Protein AF-A0A382M5R5-F1 (afdb_monomer)

Organism: NCBI:txid408172

pLDDT: mean 94.88, std 3.57, range [75.25, 98.5]

Secondary structure (DSSP, 8-state):
--HHHHHHHHHHHH--SEEEEEEEEEEE-SS-EEEEEEEEEEETTTEEEEEEEESTTTTT-EEEEETTEEEEEETTTTEEEEE-GGGGGSBGGGSS-BHHHHH--S-HHHHEEEEEEEEEEETTEEEEEEEEEESSSS-S-SEEEEEEETTT-SEEEEEEE-TTS-EEEEEEEEEEEEETTEEEEEEEEEEETTSTT---EEEEEEEEEES----GGGGSTHHHH-

Mean predicted aligned error: 3.5 Å

Structure (mmCIF, N/CA/C/O backbone):
data_AF-A0A382M5R5-F1
#
_entry.id   AF-A0A382M5R5-F1
#
loop_
_atom_site.group_PDB
_atom_site.id
_atom_site.type_symbol
_atom_site.label_atom_id
_atom_site.label_alt_id
_atom_site.label_comp_id
_atom_site.label_asym_id
_atom_site.label_entity_id
_atom_site.label_seq_id
_atom_site.pdbx_PDB_ins_code
_atom_site.Cartn_x
_atom_site.Cartn_y
_atom_site.Cartn_z
_atom_site.occupancy
_atom_site.B_iso_or_equiv
_atom_site.auth_seq_id
_atom_site.auth_comp_id
_atom_site.auth_asym_id
_atom_site.auth_atom_id
_atom_site.pdbx_PDB_model_num
ATOM 1 N N . VAL A 1 1 ? -15.459 -10.646 20.731 1.00 79.56 1 VAL A N 1
ATOM 2 C CA . VAL A 1 1 ? -14.287 -10.476 19.848 1.00 79.56 1 VAL A CA 1
ATOM 3 C C . VAL A 1 1 ? -13.386 -9.454 20.508 1.00 79.56 1 VAL A C 1
ATOM 5 O O . VAL A 1 1 ? -13.883 -8.385 20.857 1.00 79.56 1 VAL A O 1
ATOM 8 N N . SER A 1 2 ? -12.139 -9.817 20.800 1.00 91.94 2 SER A N 1
ATOM 9 C CA . SER A 1 2 ? -11.161 -8.900 21.388 1.00 91.94 2 SER A CA 1
ATOM 10 C C . SER A 1 2 ? -10.592 -7.954 20.319 1.00 91.94 2 SER A C 1
ATOM 12 O O . SER A 1 2 ? -10.707 -8.222 19.125 1.00 91.94 2 SER A O 1
ATOM 14 N N . VAL A 1 3 ? -9.972 -6.845 20.733 1.00 93.69 3 VAL A N 1
ATOM 15 C CA . VAL A 1 3 ? -9.235 -5.957 19.813 1.00 93.69 3 VAL A CA 1
ATOM 16 C C . VAL A 1 3 ? -8.134 -6.729 19.086 1.00 93.69 3 VAL A C 1
ATOM 18 O O . VAL A 1 3 ? -7.971 -6.563 17.880 1.00 93.69 3 VAL A O 1
ATOM 21 N N . GLN A 1 4 ? -7.446 -7.617 19.802 1.00 92.06 4 GLN A N 1
ATOM 22 C CA . GLN A 1 4 ? -6.388 -8.448 19.246 1.00 92.06 4 GLN A CA 1
ATOM 23 C C . GLN A 1 4 ? -6.916 -9.385 18.155 1.00 92.06 4 GLN A C 1
ATOM 25 O O . GLN A 1 4 ? -6.327 -9.460 17.082 1.00 92.06 4 GLN A O 1
ATOM 30 N N . ASP A 1 5 ? -8.072 -10.016 18.383 1.00 93.38 5 ASP A N 1
ATOM 31 C CA . ASP A 1 5 ? -8.692 -10.919 17.405 1.00 93.38 5 ASP A CA 1
ATOM 32 C C . ASP A 1 5 ? -9.040 -10.172 16.106 1.00 93.38 5 ASP A C 1
ATOM 34 O O . ASP A 1 5 ? -8.887 -10.716 15.017 1.00 93.38 5 ASP A O 1
ATOM 38 N N . ILE A 1 6 ? -9.508 -8.919 16.208 1.00 9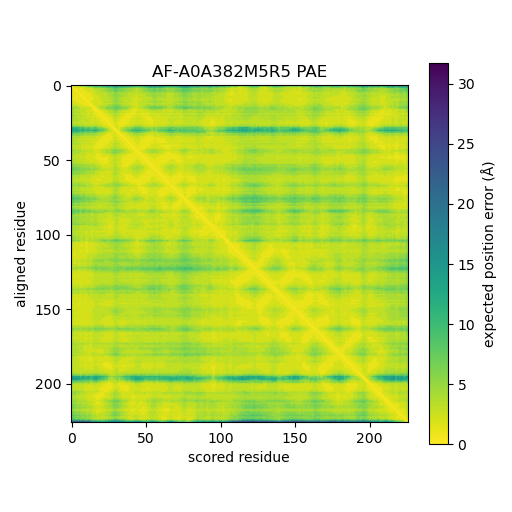4.75 6 ILE A N 1
ATOM 39 C CA . ILE A 1 6 ? -9.861 -8.101 15.036 1.00 94.75 6 ILE A CA 1
ATOM 40 C C . ILE A 1 6 ? -8.612 -7.794 14.207 1.00 94.75 6 ILE A C 1
ATOM 42 O O . ILE A 1 6 ? -8.644 -7.942 12.987 1.00 94.75 6 ILE A O 1
ATOM 46 N N . ILE A 1 7 ? -7.521 -7.374 14.859 1.00 94.81 7 ILE A N 1
ATOM 47 C CA . ILE A 1 7 ? -6.264 -7.068 14.167 1.00 94.81 7 ILE A CA 1
ATOM 48 C C . ILE A 1 7 ? -5.677 -8.329 13.530 1.00 94.81 7 ILE A C 1
ATOM 50 O O . ILE A 1 7 ? -5.317 -8.281 12.359 1.00 94.81 7 ILE A O 1
ATOM 54 N N . GLN A 1 8 ? -5.665 -9.457 14.247 1.00 94.12 8 GLN A N 1
ATOM 55 C CA . GLN A 1 8 ? -5.170 -10.726 13.714 1.00 94.12 8 GLN A CA 1
ATOM 56 C C . GLN A 1 8 ? -5.944 -11.151 12.461 1.00 94.12 8 GLN A C 1
ATOM 58 O O . GLN A 1 8 ? -5.339 -11.454 11.439 1.00 94.12 8 GLN A O 1
ATOM 63 N N . VAL A 1 9 ? -7.283 -11.131 12.500 1.00 93.94 9 VAL A N 1
ATOM 64 C CA . VAL A 1 9 ? -8.093 -11.523 11.333 1.00 93.94 9 VAL A CA 1
ATOM 65 C C . VAL A 1 9 ? -7.896 -10.555 10.163 1.00 93.94 9 VAL A C 1
ATOM 67 O O . VAL A 1 9 ? -7.876 -10.979 9.006 1.00 93.94 9 VAL A O 1
ATOM 70 N N . MET A 1 10 ? -7.732 -9.261 10.439 1.00 93.75 10 MET A N 1
ATOM 71 C CA . MET A 1 10 ? -7.401 -8.276 9.411 1.00 93.75 10 MET A CA 1
ATOM 72 C C . MET A 1 10 ? -6.037 -8.578 8.770 1.00 93.75 10 MET A C 1
ATOM 74 O O . MET A 1 10 ? -5.940 -8.595 7.541 1.00 93.75 10 MET A O 1
ATOM 78 N N . ASP A 1 11 ? -5.007 -8.859 9.573 1.00 93.94 11 ASP A N 1
ATOM 79 C CA . ASP A 1 11 ? -3.677 -9.224 9.080 1.00 93.94 11 ASP A CA 1
ATOM 80 C C . ASP A 1 11 ? -3.712 -10.539 8.281 1.00 93.94 11 ASP A C 1
ATOM 82 O O . ASP A 1 11 ? -3.123 -10.596 7.202 1.00 93.94 11 ASP A O 1
ATOM 86 N N . ASP A 1 12 ? -4.466 -11.548 8.727 1.00 92.88 12 ASP A N 1
ATOM 87 C CA . ASP A 1 12 ? -4.635 -12.837 8.036 1.00 92.88 12 ASP A CA 1
ATOM 88 C C . ASP A 1 12 ? -5.386 -12.703 6.698 1.00 92.88 12 ASP A C 1
ATOM 90 O O . ASP A 1 12 ? -5.130 -13.439 5.738 1.00 92.88 12 ASP A O 1
ATOM 94 N N . ASN A 1 13 ? -6.329 -11.761 6.609 1.00 92.50 13 ASN A N 1
ATOM 95 C CA . ASN A 1 13 ? -7.041 -11.470 5.366 1.00 92.50 13 ASN A CA 1
ATOM 96 C C . ASN A 1 13 ? -6.150 -10.725 4.359 1.00 92.50 13 ASN A C 1
ATOM 98 O O . ASN A 1 13 ? -6.184 -11.029 3.165 1.00 92.50 13 ASN A O 1
ATOM 102 N N . LEU A 1 14 ? -5.359 -9.750 4.822 1.00 89.25 14 LEU A N 1
ATOM 103 C CA . LEU A 1 14 ? -4.563 -8.874 3.954 1.00 89.25 14 LEU A CA 1
ATOM 104 C C . LEU A 1 14 ? -3.192 -9.464 3.582 1.00 89.25 14 LEU A C 1
ATOM 106 O O . LEU A 1 14 ? -2.663 -9.157 2.506 1.00 89.25 14 LEU A O 1
ATOM 110 N N . ASN A 1 15 ? -2.627 -10.331 4.426 1.00 89.44 15 ASN A N 1
ATOM 111 C CA . ASN A 1 15 ? -1.309 -10.937 4.242 1.00 89.44 15 ASN A CA 1
ATOM 112 C C . ASN A 1 15 ? -1.402 -12.439 3.974 1.00 89.44 15 ASN A C 1
ATOM 114 O O . ASN A 1 15 ? -2.206 -13.160 4.551 1.00 89.44 15 ASN A O 1
ATOM 118 N N . ALA A 1 16 ? -0.529 -12.942 3.107 1.00 91.06 16 ALA A N 1
ATOM 119 C CA . ALA A 1 16 ? -0.441 -14.359 2.771 1.00 91.06 16 ALA A CA 1
ATOM 120 C C . ALA A 1 16 ? 1.020 -14.760 2.561 1.00 91.06 16 ALA A C 1
ATOM 122 O O . ALA A 1 16 ? 1.892 -13.891 2.463 1.00 91.06 16 ALA A O 1
ATOM 123 N N . LYS A 1 17 ? 1.294 -16.069 2.450 1.00 93.50 17 LYS A N 1
ATOM 124 C CA . LYS A 1 17 ? 2.663 -16.549 2.192 1.00 93.50 17 LYS A CA 1
ATOM 125 C C . LYS A 1 17 ? 3.179 -16.011 0.868 1.00 93.50 17 LYS A C 1
ATOM 127 O O . LYS A 1 17 ? 4.342 -15.634 0.760 1.00 93.50 17 LYS A O 1
ATOM 132 N N . SER A 1 18 ? 2.297 -15.929 -0.120 1.00 96.31 18 SER A N 1
ATOM 133 C CA . SER A 1 18 ? 2.562 -15.251 -1.376 1.00 96.31 18 SER A CA 1
ATOM 134 C C . SER A 1 18 ? 1.283 -14.677 -1.974 1.00 96.31 18 SER A C 1
ATOM 136 O O . SER A 1 18 ? 0.173 -15.100 -1.641 1.00 96.31 18 SER A O 1
ATOM 138 N N . ARG A 1 19 ? 1.449 -13.675 -2.839 1.00 95.56 19 ARG A N 1
ATOM 139 C CA . ARG A 1 19 ? 0.374 -13.002 -3.571 1.00 95.56 19 ARG A CA 1
ATOM 140 C C . ARG A 1 19 ? 0.830 -12.758 -5.000 1.00 95.56 19 ARG A C 1
ATOM 142 O O . ARG A 1 19 ? 1.908 -12.200 -5.214 1.00 95.56 19 ARG A O 1
ATOM 149 N N . VAL A 1 20 ? 0.007 -13.132 -5.970 1.00 97.50 20 VAL A N 1
ATOM 150 C CA . VAL A 1 20 ? 0.161 -12.703 -7.363 1.00 97.50 20 VAL A CA 1
ATOM 151 C C . VAL A 1 20 ? -1.091 -11.945 -7.744 1.00 97.50 20 VAL A C 1
ATOM 153 O O . VAL A 1 20 ? -2.186 -12.453 -7.553 1.00 97.50 20 VAL A O 1
ATOM 156 N N . MET A 1 21 ? -0.944 -10.723 -8.247 1.00 96.75 21 MET A N 1
ATOM 157 C CA . MET A 1 21 ? -2.102 -9.910 -8.612 1.00 96.75 21 MET A CA 1
ATOM 158 C C . MET A 1 21 ? -1.866 -9.093 -9.871 1.00 96.75 21 MET A C 1
ATOM 160 O O . MET A 1 21 ? -0.755 -8.608 -10.115 1.00 96.75 21 MET A O 1
ATOM 164 N N . THR A 1 22 ? -2.939 -8.899 -10.630 1.00 98.19 22 THR A N 1
ATOM 165 C CA . THR A 1 22 ? -3.011 -7.930 -11.725 1.00 98.19 22 THR A CA 1
ATOM 166 C C . THR A 1 22 ? -3.916 -6.787 -11.293 1.00 98.19 22 THR A C 1
ATOM 168 O O . THR A 1 22 ? -4.972 -7.004 -10.701 1.00 98.19 22 THR A O 1
ATOM 171 N N . SER A 1 23 ? -3.480 -5.555 -11.538 1.00 97.88 23 SER A N 1
ATOM 172 C CA . SER A 1 23 ? -4.170 -4.377 -11.020 1.00 97.88 23 SER A CA 1
ATOM 173 C C . SER A 1 23 ? -4.026 -3.155 -11.917 1.00 97.88 23 SER A C 1
ATOM 175 O O . SER A 1 23 ? -3.069 -3.039 -12.689 1.00 97.88 23 SER A O 1
ATOM 177 N N . LYS A 1 24 ? -4.956 -2.215 -11.747 1.00 98.19 24 LYS A N 1
ATOM 178 C CA . LYS A 1 24 ? -4.988 -0.901 -12.389 1.00 98.19 24 LYS A CA 1
ATOM 179 C C . LYS A 1 24 ? -4.881 0.193 -11.344 1.00 98.19 24 LYS A C 1
ATOM 181 O O . LYS A 1 24 ? -5.729 0.313 -10.468 1.00 98.19 24 LYS A O 1
ATOM 186 N N . MET A 1 25 ? -3.869 1.037 -11.466 1.00 97.69 25 MET A N 1
ATOM 187 C CA . MET A 1 25 ? -3.721 2.245 -10.666 1.00 97.69 25 MET A CA 1
ATOM 188 C C . MET A 1 25 ? -4.152 3.462 -11.484 1.00 97.69 25 MET A C 1
ATOM 190 O O . MET A 1 25 ? -3.560 3.753 -12.522 1.00 97.69 25 MET A O 1
ATOM 194 N N . ILE A 1 26 ? -5.161 4.193 -11.021 1.00 97.69 26 ILE A N 1
ATOM 195 C CA . ILE A 1 26 ? -5.654 5.419 -11.649 1.00 97.69 26 ILE A CA 1
ATOM 196 C C . ILE A 1 26 ? -5.157 6.609 -10.833 1.00 97.69 26 ILE A C 1
ATOM 198 O O . ILE A 1 26 ? -5.648 6.891 -9.745 1.00 97.69 26 ILE A O 1
ATOM 202 N N . VAL A 1 27 ? -4.174 7.328 -11.369 1.00 95.88 27 VAL A N 1
ATOM 203 C CA . VAL A 1 27 ? -3.616 8.531 -10.745 1.00 95.88 27 VAL A CA 1
ATOM 204 C C . VAL A 1 27 ? -4.347 9.756 -11.278 1.00 95.88 27 VAL A C 1
ATOM 206 O O . VAL A 1 27 ? -4.203 10.105 -12.458 1.00 95.88 27 VAL A O 1
ATOM 209 N N . HIS A 1 28 ? -5.099 10.444 -10.420 1.00 94.00 28 HIS A N 1
ATOM 210 C CA . HIS A 1 28 ? -5.815 11.657 -10.801 1.00 94.00 28 HIS A CA 1
ATOM 211 C C . HIS A 1 28 ? -4.913 12.890 -10.699 1.00 94.00 28 HIS A C 1
ATOM 213 O O . HIS A 1 28 ? -4.710 13.478 -9.636 1.00 94.00 28 HIS A O 1
ATOM 219 N N . GLY A 1 29 ? -4.375 13.321 -11.840 1.00 85.75 29 GLY A N 1
ATOM 220 C CA . GLY A 1 29 ? -3.681 14.597 -11.945 1.00 85.75 29 GLY A CA 1
ATOM 221 C C . GLY A 1 29 ? -4.643 15.790 -11.915 1.00 85.75 29 GLY A C 1
ATOM 222 O O . GLY A 1 29 ? -5.865 15.659 -11.943 1.00 85.75 29 GLY A O 1
ATOM 223 N N . ARG A 1 30 ? -4.081 17.005 -11.930 1.00 82.75 30 ARG A N 1
ATOM 224 C CA . ARG A 1 30 ? -4.874 18.251 -11.919 1.00 82.75 30 ARG A CA 1
ATOM 225 C C . ARG A 1 30 ? -5.809 18.403 -13.123 1.00 82.75 30 ARG A C 1
ATOM 227 O O . ARG A 1 30 ? -6.854 19.029 -12.996 1.00 82.75 30 ARG A O 1
ATOM 234 N N . ARG A 1 31 ? -5.395 17.906 -14.294 1.00 85.44 31 ARG A N 1
ATOM 235 C CA . ARG A 1 31 ? -6.117 18.071 -15.571 1.00 85.44 31 ARG A CA 1
ATOM 236 C C . ARG A 1 31 ? -6.536 16.747 -16.195 1.00 85.44 31 ARG A C 1
ATOM 238 O O . ARG A 1 31 ? -7.590 16.680 -16.807 1.00 85.44 31 ARG A O 1
ATOM 245 N N . THR A 1 32 ? -5.708 15.719 -16.054 1.00 90.25 32 THR A N 1
ATOM 246 C CA . THR A 1 32 ? -5.924 14.409 -16.662 1.00 90.25 32 THR A CA 1
ATOM 247 C C . THR A 1 32 ? -5.648 13.311 -15.647 1.00 90.25 32 THR A C 1
ATOM 249 O O . THR A 1 32 ? -4.814 13.471 -14.751 1.00 90.25 32 THR A O 1
ATOM 252 N N . SER A 1 33 ? -6.351 12.195 -15.805 1.00 94.06 33 SER A N 1
ATOM 253 C CA . SER A 1 33 ? -6.072 10.956 -15.082 1.00 94.06 33 SER A CA 1
ATOM 254 C C . SER A 1 33 ? -5.184 10.062 -15.941 1.00 94.06 33 SER A C 1
ATOM 256 O O . SER A 1 33 ? -5.245 10.124 -17.171 1.00 94.06 33 SER A O 1
ATOM 258 N N . ARG A 1 34 ? -4.363 9.232 -15.302 1.00 94.62 34 ARG A N 1
ATOM 259 C CA . ARG A 1 34 ? -3.578 8.191 -15.975 1.00 94.62 34 ARG A CA 1
ATOM 260 C C . ARG A 1 34 ? -3.883 6.852 -15.330 1.00 94.62 34 ARG A C 1
ATOM 262 O O . ARG A 1 34 ? -3.789 6.753 -14.112 1.00 94.62 34 ARG A O 1
ATOM 269 N N . THR A 1 35 ? -4.203 5.857 -16.143 1.00 97.75 35 THR A N 1
ATOM 270 C CA . THR A 1 35 ? -4.375 4.471 -15.701 1.00 97.75 35 THR A CA 1
ATOM 271 C C . THR A 1 35 ? -3.106 3.705 -16.016 1.00 97.75 35 THR A C 1
ATOM 273 O O . THR A 1 35 ? -2.639 3.760 -17.150 1.00 97.75 35 THR A O 1
ATOM 276 N N . ILE A 1 36 ? -2.549 3.036 -15.014 1.00 97.88 36 ILE A N 1
ATOM 277 C CA . ILE A 1 36 ? -1.323 2.250 -15.093 1.00 97.88 36 ILE A CA 1
ATOM 278 C C . ILE A 1 36 ? -1.674 0.816 -14.716 1.00 97.88 36 ILE A C 1
ATOM 280 O O . ILE A 1 36 ? -2.153 0.575 -13.609 1.00 97.88 36 ILE A O 1
ATOM 284 N N . GLU A 1 37 ? -1.433 -0.132 -15.611 1.00 98.44 37 GLU A N 1
ATOM 285 C CA . GLU A 1 37 ? -1.621 -1.554 -15.324 1.00 98.44 37 GLU A CA 1
ATOM 286 C C . GLU A 1 37 ? -0.317 -2.164 -14.833 1.00 98.44 37 GLU A C 1
ATOM 288 O O . GLU A 1 37 ? 0.763 -1.856 -15.344 1.00 98.44 37 GLU A O 1
ATOM 293 N N . SER A 1 38 ? -0.409 -3.044 -13.842 1.00 98.25 38 SER A N 1
ATOM 294 C CA . SER A 1 38 ? 0.751 -3.742 -13.304 1.00 98.25 38 SER A CA 1
ATOM 295 C C . SER A 1 38 ? 0.419 -5.164 -12.889 1.00 98.25 38 SER A C 1
ATOM 297 O O . SER A 1 38 ? -0.711 -5.467 -12.492 1.00 98.25 38 SER A O 1
ATOM 299 N N . ARG A 1 39 ? 1.441 -6.017 -12.934 1.00 98.38 39 ARG A N 1
ATOM 300 C CA . ARG A 1 39 ? 1.433 -7.330 -12.302 1.00 98.38 39 ARG A CA 1
ATOM 301 C C . ARG A 1 39 ? 2.433 -7.351 -11.158 1.00 98.38 39 ARG A C 1
ATOM 303 O O . ARG A 1 39 ? 3.565 -6.893 -11.310 1.00 98.38 39 ARG A O 1
ATOM 310 N N . ASN A 1 40 ? 2.000 -7.875 -10.021 1.00 97.31 40 ASN A N 1
ATOM 311 C CA . ASN A 1 40 ? 2.773 -7.911 -8.789 1.00 97.31 40 ASN A CA 1
ATOM 312 C C . ASN A 1 40 ? 2.921 -9.354 -8.316 1.00 97.31 40 ASN A C 1
ATOM 314 O O . ASN A 1 40 ? 1.967 -10.126 -8.372 1.00 97.31 40 ASN A O 1
ATOM 318 N N . TRP A 1 41 ? 4.112 -9.690 -7.834 1.00 98.00 41 TRP A N 1
ATOM 319 C CA . TRP A 1 41 ? 4.439 -10.939 -7.156 1.00 98.00 41 TRP A CA 1
ATOM 320 C C . TRP A 1 41 ? 5.012 -10.577 -5.799 1.00 98.00 41 TRP A C 1
ATOM 322 O O . TRP A 1 41 ? 5.959 -9.798 -5.739 1.00 98.00 41 TRP A O 1
ATOM 332 N N . VAL A 1 42 ? 4.465 -11.131 -4.728 1.00 97.06 42 VAL A N 1
ATOM 333 C CA . VAL A 1 42 ? 4.909 -10.868 -3.358 1.00 97.06 42 VAL A CA 1
ATOM 334 C C . VAL A 1 42 ? 5.087 -12.198 -2.642 1.00 97.06 42 VAL A C 1
ATOM 336 O O . VAL A 1 42 ? 4.234 -13.071 -2.783 1.00 97.06 42 VAL A O 1
ATOM 339 N N . VAL A 1 43 ? 6.171 -12.354 -1.885 1.00 96.88 43 VAL A N 1
ATOM 340 C CA . VAL A 1 43 ? 6.406 -13.485 -0.976 1.00 96.88 43 VAL A CA 1
ATOM 341 C C . VAL A 1 43 ? 6.673 -12.930 0.419 1.00 96.88 43 VAL A C 1
ATOM 343 O O . VAL A 1 43 ? 7.631 -12.181 0.634 1.00 96.88 43 VAL A O 1
ATOM 346 N N . GLY A 1 44 ? 5.789 -13.288 1.352 1.00 94.12 44 GLY A N 1
ATOM 347 C CA . GLY A 1 44 ? 5.756 -12.770 2.713 1.00 94.12 44 GLY A CA 1
ATOM 348 C C . GLY A 1 44 ? 5.770 -11.242 2.742 1.00 94.12 44 GLY A C 1
ATOM 349 O O . GLY A 1 44 ? 4.996 -10.582 2.042 1.00 94.12 44 GLY A O 1
ATOM 350 N N . ILE A 1 45 ? 6.686 -10.706 3.547 1.00 93.62 45 ILE A N 1
ATOM 351 C CA . ILE A 1 45 ? 6.911 -9.266 3.735 1.00 93.62 45 ILE A CA 1
ATOM 352 C C . ILE A 1 45 ? 8.233 -8.785 3.120 1.00 93.62 45 ILE A C 1
ATOM 354 O O . ILE A 1 45 ? 8.481 -7.582 3.035 1.00 93.62 45 ILE A O 1
ATOM 358 N N . ASP A 1 46 ? 9.084 -9.715 2.682 1.00 94.81 46 ASP A N 1
ATOM 359 C CA . ASP A 1 46 ? 10.473 -9.435 2.319 1.00 94.81 46 ASP A CA 1
ATOM 360 C C . ASP A 1 46 ? 10.671 -9.246 0.819 1.00 94.81 46 ASP A C 1
ATOM 362 O O . ASP A 1 46 ? 11.549 -8.495 0.398 1.00 94.81 46 ASP A O 1
ATOM 366 N N . GLN A 1 47 ? 9.892 -9.928 -0.016 1.00 97.25 47 GLN A N 1
ATOM 367 C CA . GLN A 1 47 ? 10.150 -9.967 -1.450 1.00 97.25 47 GLN A CA 1
ATOM 368 C C . GLN A 1 47 ? 8.934 -9.496 -2.228 1.00 97.25 47 GLN A C 1
ATOM 370 O O . GLN A 1 47 ? 7.845 -10.043 -2.088 1.00 97.25 47 GLN A O 1
ATOM 375 N N . ALA A 1 48 ? 9.138 -8.505 -3.093 1.00 97.62 48 ALA A N 1
ATOM 376 C CA . ALA A 1 48 ? 8.123 -8.074 -4.041 1.00 97.62 48 ALA A CA 1
ATOM 377 C C . ALA A 1 48 ? 8.751 -7.766 -5.400 1.00 97.62 48 ALA A C 1
ATOM 379 O O . ALA A 1 48 ? 9.846 -7.209 -5.488 1.00 97.62 48 ALA A O 1
ATOM 380 N N . PHE A 1 49 ? 8.050 -8.116 -6.468 1.00 98.19 49 PHE A N 1
ATOM 381 C CA . PHE A 1 49 ? 8.400 -7.765 -7.832 1.00 98.19 49 PHE A CA 1
ATOM 382 C C . PHE A 1 49 ? 7.172 -7.172 -8.507 1.00 98.19 49 PHE A C 1
ATOM 384 O O . PHE A 1 49 ? 6.119 -7.804 -8.527 1.00 98.19 49 PHE A O 1
ATOM 391 N N . THR A 1 50 ? 7.309 -5.985 -9.078 1.00 97.94 50 THR A N 1
ATOM 392 C CA . THR A 1 50 ? 6.246 -5.316 -9.833 1.00 97.94 50 THR A CA 1
ATOM 393 C C . THR A 1 50 ? 6.716 -5.123 -11.257 1.00 97.94 50 THR A C 1
ATOM 395 O O . THR A 1 50 ? 7.825 -4.642 -11.486 1.00 97.94 50 THR A O 1
ATOM 398 N N . GLU A 1 51 ? 5.860 -5.447 -12.213 1.00 98.12 51 GLU A N 1
ATOM 399 C CA . GLU A 1 51 ? 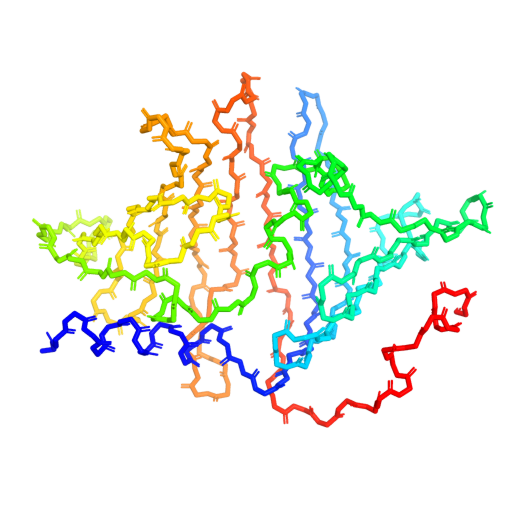6.051 -5.134 -13.621 1.00 98.12 51 GLU A CA 1
ATOM 400 C C . GLU A 1 51 ? 4.887 -4.276 -14.104 1.00 98.12 51 GLU A C 1
ATOM 402 O O . GLU A 1 51 ? 3.727 -4.682 -14.026 1.00 98.12 51 GLU A O 1
ATOM 407 N N . TYR A 1 52 ? 5.198 -3.078 -14.589 1.00 97.94 52 TYR A N 1
ATOM 408 C CA . TYR A 1 52 ? 4.216 -2.192 -15.198 1.00 97.94 52 TYR A CA 1
ATOM 409 C C . TYR A 1 52 ? 3.997 -2.612 -16.653 1.00 97.94 52 TYR A C 1
ATOM 411 O O . TYR A 1 52 ? 4.946 -2.708 -17.432 1.00 97.94 52 TYR A O 1
ATOM 419 N N . LEU A 1 53 ? 2.744 -2.881 -17.009 1.00 97.75 53 LEU A N 1
ATOM 420 C CA . LEU A 1 53 ? 2.337 -3.451 -18.294 1.00 97.75 53 LEU A CA 1
ATOM 421 C C . LEU A 1 53 ? 1.875 -2.373 -19.275 1.00 97.75 53 LEU A C 1
ATOM 423 O O . LEU A 1 53 ? 2.137 -2.461 -20.473 1.00 97.75 53 LEU A O 1
ATOM 427 N N . SER A 1 54 ? 1.198 -1.343 -18.770 1.00 97.25 54 SER A N 1
ATOM 428 C CA . SER A 1 54 ? 0.651 -0.252 -19.574 1.00 97.25 54 SER A CA 1
ATOM 429 C C . SER A 1 54 ? 0.547 1.034 -18.735 1.00 97.25 54 SER A C 1
ATOM 431 O O . SER A 1 54 ? 0.582 0.960 -17.502 1.00 97.25 54 SER A O 1
ATOM 433 N N . PRO A 1 55 ? 0.455 2.224 -19.360 1.00 96.25 55 PRO A N 1
ATOM 434 C CA . PRO A 1 55 ? 0.454 2.486 -20.803 1.00 96.25 55 PRO A CA 1
ATOM 435 C C . PRO A 1 55 ? 1.885 2.418 -21.386 1.00 96.25 55 PRO A C 1
ATOM 437 O O . PRO A 1 55 ? 2.831 2.203 -20.629 1.00 96.25 55 PRO A O 1
ATOM 440 N N . PRO A 1 56 ? 2.101 2.612 -22.707 1.00 94.75 56 PRO A N 1
ATOM 441 C CA . PRO A 1 56 ? 3.418 2.428 -23.341 1.00 94.75 56 PRO A CA 1
ATOM 442 C C . PRO A 1 56 ? 4.577 3.208 -22.708 1.00 94.75 56 PRO A C 1
ATOM 444 O O . PRO A 1 56 ? 5.731 2.813 -22.830 1.00 94.75 56 PRO A O 1
ATOM 447 N N . ARG A 1 57 ? 4.285 4.323 -22.028 1.00 91.50 57 ARG A N 1
ATOM 448 C CA . ARG A 1 57 ? 5.296 5.114 -21.324 1.00 91.50 57 ARG A CA 1
ATOM 449 C C . ARG A 1 57 ? 5.833 4.396 -20.081 1.00 91.50 57 ARG A C 1
ATOM 451 O O . ARG A 1 57 ? 7.022 4.513 -19.799 1.00 91.50 57 ARG A O 1
ATOM 458 N N . GLU A 1 58 ? 4.980 3.701 -19.339 1.00 94.44 58 GLU A N 1
ATOM 459 C CA . GLU A 1 58 ? 5.333 2.979 -18.118 1.00 94.44 58 GLU A CA 1
ATOM 460 C C . GLU A 1 58 ? 5.638 1.494 -18.382 1.00 94.44 58 GLU A C 1
ATOM 462 O O . GLU A 1 58 ? 6.358 0.884 -17.590 1.00 94.44 58 GLU A O 1
ATOM 467 N N . ALA A 1 59 ? 5.154 0.938 -19.498 1.00 96.62 59 ALA A N 1
ATOM 468 C CA . ALA A 1 59 ? 5.354 -0.451 -19.903 1.00 96.62 59 ALA A CA 1
ATOM 469 C C . ALA A 1 59 ? 6.832 -0.878 -19.833 1.00 96.62 59 ALA A C 1
ATOM 471 O O . ALA A 1 59 ? 7.721 -0.206 -20.358 1.00 96.62 59 ALA A O 1
ATOM 472 N N . GLY A 1 60 ? 7.092 -1.999 -19.159 1.00 96.50 60 GLY A N 1
ATOM 473 C CA . GLY A 1 60 ? 8.433 -2.545 -18.939 1.00 96.50 60 GLY A CA 1
ATOM 474 C C . GLY A 1 60 ? 9.206 -1.897 -17.787 1.00 96.50 60 GLY A C 1
ATOM 475 O O . GLY A 1 60 ? 10.318 -2.335 -17.491 1.00 96.50 60 GLY A O 1
ATOM 476 N N . THR A 1 61 ? 8.650 -0.884 -17.110 1.00 97.50 61 THR A N 1
ATOM 477 C CA . THR A 1 61 ? 9.182 -0.420 -15.819 1.00 97.50 61 THR A CA 1
ATOM 478 C C . THR A 1 61 ? 9.026 -1.548 -14.808 1.00 97.50 61 THR A C 1
ATOM 480 O O . THR A 1 61 ? 7.971 -2.182 -14.738 1.00 97.50 61 THR A O 1
ATOM 483 N N . LYS A 1 62 ? 10.067 -1.811 -14.016 1.00 98.00 62 LYS A N 1
ATOM 484 C CA . LYS A 1 62 ? 10.047 -2.892 -13.021 1.00 98.00 62 LYS A CA 1
ATOM 485 C C . LYS A 1 62 ? 10.487 -2.395 -11.658 1.00 98.00 62 LYS A C 1
ATOM 487 O O . LYS A 1 62 ? 11.335 -1.508 -11.565 1.00 98.00 62 LYS A O 1
ATOM 492 N N . MET A 1 63 ? 9.929 -2.966 -10.603 1.00 97.88 63 MET A N 1
ATOM 493 C CA . MET A 1 63 ? 10.352 -2.719 -9.229 1.00 97.88 63 MET A CA 1
ATOM 494 C C . MET A 1 63 ? 10.686 -4.035 -8.553 1.00 97.88 63 MET A C 1
ATOM 496 O O . MET A 1 63 ? 10.019 -5.038 -8.781 1.00 97.88 63 MET A O 1
ATOM 500 N N . LEU A 1 64 ? 11.724 -4.019 -7.726 1.00 98.19 64 LEU A N 1
ATOM 501 C CA . LEU A 1 64 ? 12.151 -5.164 -6.937 1.00 98.19 64 LEU A CA 1
ATOM 502 C C . LEU A 1 64 ? 12.384 -4.703 -5.504 1.00 98.19 64 LEU A C 1
ATOM 504 O O . LEU A 1 64 ? 13.280 -3.895 -5.262 1.00 98.19 64 LEU A O 1
ATOM 508 N N . LYS A 1 65 ? 11.605 -5.243 -4.575 1.00 97.62 65 LYS A N 1
ATOM 509 C CA . LYS A 1 65 ? 11.861 -5.199 -3.139 1.00 97.62 65 LYS A CA 1
ATOM 510 C C . LYS A 1 65 ? 12.588 -6.479 -2.738 1.00 97.62 65 LYS A C 1
ATOM 512 O O . LYS A 1 65 ? 12.129 -7.571 -3.069 1.00 97.62 65 LYS A O 1
ATOM 517 N N . LEU A 1 66 ? 13.706 -6.328 -2.033 1.00 96.69 66 LEU A N 1
ATOM 518 C CA . LEU A 1 66 ? 14.345 -7.399 -1.269 1.00 96.69 66 LEU A CA 1
ATOM 519 C C . LEU A 1 66 ? 14.642 -6.867 0.127 1.00 96.69 66 LEU A C 1
ATOM 521 O O . LEU A 1 66 ? 15.526 -6.019 0.288 1.00 96.69 66 LEU A O 1
ATOM 525 N N . TYR A 1 67 ? 13.922 -7.389 1.109 1.00 94.44 67 TYR A N 1
ATOM 526 C CA . TYR A 1 67 ? 13.954 -6.978 2.502 1.00 94.44 67 TYR A CA 1
ATOM 527 C C . TYR A 1 67 ? 13.721 -5.463 2.631 1.00 94.44 67 TYR A C 1
ATOM 529 O O . TYR A 1 67 ? 12.667 -4.943 2.262 1.00 94.44 67 TYR A O 1
ATOM 537 N N . ASP A 1 68 ? 14.735 -4.734 3.093 1.00 91.88 68 ASP A N 1
ATOM 538 C CA . ASP A 1 68 ? 14.735 -3.292 3.327 1.00 91.88 68 ASP A CA 1
ATOM 539 C C . ASP A 1 68 ? 15.128 -2.460 2.093 1.00 91.88 68 ASP A C 1
ATOM 541 O O . ASP A 1 68 ? 15.180 -1.228 2.155 1.00 91.88 68 ASP A O 1
ATOM 545 N N . LYS A 1 69 ? 15.423 -3.105 0.959 1.00 96.12 69 LYS A N 1
ATOM 546 C CA . LYS A 1 69 ? 15.936 -2.436 -0.241 1.00 96.12 69 LYS A CA 1
ATOM 547 C C . LYS A 1 69 ? 14.950 -2.505 -1.388 1.00 96.12 69 LYS A C 1
ATOM 549 O O . LYS A 1 69 ? 14.412 -3.560 -1.710 1.00 96.12 69 LYS A O 1
ATOM 554 N N . LEU A 1 70 ? 14.817 -1.373 -2.068 1.00 97.75 70 LEU A N 1
ATOM 555 C CA . LEU A 1 70 ? 13.970 -1.218 -3.237 1.00 97.75 70 LEU A CA 1
ATOM 556 C C . LEU A 1 70 ? 14.799 -0.765 -4.436 1.00 97.75 70 LEU A C 1
ATOM 558 O O . LEU A 1 70 ? 15.568 0.193 -4.347 1.00 97.75 70 LEU A O 1
ATOM 562 N N . TRP A 1 71 ? 14.614 -1.420 -5.576 1.00 97.88 71 TRP A N 1
ATOM 563 C CA . TRP A 1 71 ? 15.160 -1.000 -6.862 1.00 97.88 71 TRP A CA 1
ATOM 564 C C . TRP A 1 71 ? 14.036 -0.746 -7.853 1.00 97.88 71 TRP A C 1
ATOM 566 O O . TRP A 1 71 ? 13.023 -1.438 -7.855 1.00 97.88 71 TRP A O 1
ATOM 576 N N . THR A 1 72 ? 14.254 0.231 -8.721 1.00 97.44 72 THR A N 1
ATOM 577 C CA . THR A 1 72 ? 13.400 0.543 -9.866 1.00 97.44 72 THR A CA 1
ATOM 578 C C . THR A 1 72 ? 14.232 0.405 -11.134 1.00 97.44 72 THR A C 1
ATOM 580 O O . THR A 1 72 ? 15.417 0.742 -11.142 1.00 97.44 72 THR A O 1
ATOM 583 N N . TYR A 1 73 ? 13.630 -0.104 -12.199 1.00 97.88 73 TYR A N 1
ATOM 584 C CA . TYR A 1 73 ? 14.206 -0.158 -13.533 1.00 97.88 73 TYR A CA 1
ATOM 585 C C . TYR A 1 73 ? 13.370 0.673 -14.490 1.00 97.88 73 TYR A C 1
ATOM 587 O O . TYR A 1 73 ? 12.153 0.507 -14.540 1.00 97.88 73 TYR A O 1
ATOM 595 N N . SER A 1 74 ? 14.032 1.534 -15.260 1.00 95.50 74 SER A N 1
ATOM 596 C CA . SER A 1 74 ? 13.410 2.323 -16.318 1.00 95.50 74 SER A CA 1
ATOM 597 C C . SER A 1 74 ? 13.901 1.840 -17.688 1.00 95.50 74 SER A C 1
ATOM 599 O O . SER A 1 74 ? 15.083 2.036 -17.990 1.00 95.50 74 SER A O 1
ATOM 601 N N . PRO A 1 75 ? 13.022 1.281 -18.543 1.00 94.31 75 PRO A N 1
ATOM 602 C CA . PRO A 1 75 ? 13.410 0.801 -19.871 1.00 94.31 75 PRO A CA 1
ATOM 603 C C . PRO A 1 75 ? 13.855 1.938 -20.796 1.00 94.31 75 PRO A C 1
ATOM 605 O O . PRO A 1 75 ? 14.783 1.775 -21.576 1.00 94.31 75 PRO A O 1
ATOM 608 N N . GLN A 1 76 ? 13.261 3.128 -20.656 1.00 91.25 76 GLN A N 1
ATOM 609 C CA . GLN A 1 76 ? 13.587 4.301 -21.481 1.00 91.25 76 GLN A CA 1
ATOM 610 C C . GLN A 1 76 ? 15.033 4.780 -21.313 1.00 91.25 76 GLN A C 1
ATOM 612 O O . GLN A 1 76 ? 15.586 5.409 -22.209 1.00 91.25 76 GLN A O 1
ATOM 617 N N . THR A 1 77 ? 15.630 4.526 -20.148 1.00 93.56 77 THR A N 1
ATOM 618 C CA . THR A 1 77 ? 17.001 4.955 -19.834 1.00 93.56 77 THR A CA 1
ATOM 619 C C . THR A 1 77 ? 17.960 3.784 -19.649 1.00 93.56 77 THR A C 1
ATOM 621 O O . THR A 1 77 ? 19.147 4.015 -19.437 1.00 93.56 77 THR A O 1
ATOM 624 N N . ASP A 1 78 ? 17.452 2.550 -19.702 1.00 94.50 78 ASP A N 1
ATOM 625 C CA . ASP A 1 78 ? 18.135 1.311 -19.318 1.00 94.50 78 ASP A CA 1
ATOM 626 C C . ASP A 1 78 ? 18.884 1.406 -17.970 1.00 94.50 78 ASP A C 1
ATOM 628 O O . ASP A 1 78 ? 20.017 0.944 -17.792 1.00 94.50 78 ASP A O 1
ATOM 632 N N . ARG A 1 79 ? 18.254 2.051 -16.979 1.00 95.31 79 ARG A N 1
ATOM 633 C CA . ARG A 1 79 ? 18.857 2.276 -15.655 1.00 95.31 79 ARG A CA 1
ATOM 634 C C . ARG A 1 79 ? 18.123 1.535 -14.560 1.00 95.31 79 ARG A C 1
ATOM 636 O O . ARG A 1 79 ? 16.899 1.558 -14.491 1.00 95.31 79 ARG A O 1
ATOM 643 N N . VAL A 1 80 ? 18.913 0.954 -13.657 1.00 97.19 80 VAL A N 1
ATOM 644 C CA . VAL A 1 80 ? 18.459 0.453 -12.358 1.00 97.19 80 VAL A CA 1
ATOM 645 C C . VAL A 1 80 ? 18.877 1.455 -11.289 1.00 97.19 80 VAL A C 1
ATOM 647 O O . VAL A 1 80 ? 20.062 1.762 -11.162 1.00 97.19 80 VAL A O 1
ATOM 650 N N . ILE A 1 81 ? 17.916 1.950 -10.516 1.00 95.88 81 ILE A N 1
ATOM 651 C CA . ILE A 1 81 ? 18.134 2.920 -9.441 1.00 95.88 81 ILE A CA 1
ATOM 652 C C . ILE A 1 81 ? 17.650 2.303 -8.134 1.00 95.88 81 ILE A C 1
ATOM 654 O O . ILE A 1 81 ? 16.530 1.797 -8.058 1.00 95.88 81 ILE A O 1
ATOM 658 N N . GLN A 1 82 ? 18.485 2.353 -7.097 1.00 97.31 82 GLN A N 1
ATOM 659 C CA . GLN A 1 82 ? 18.050 2.006 -5.748 1.00 97.31 82 GLN A CA 1
ATOM 660 C C . GLN A 1 82 ? 17.287 3.184 -5.135 1.00 97.31 82 GLN A C 1
ATOM 662 O O . GLN A 1 82 ? 17.812 4.294 -5.071 1.00 97.31 82 GLN A O 1
ATOM 667 N N . ILE A 1 83 ? 16.071 2.933 -4.658 1.00 96.88 83 ILE A N 1
ATOM 668 C CA . ILE A 1 83 ? 15.264 3.902 -3.920 1.00 96.88 83 ILE A CA 1
ATOM 669 C C . ILE A 1 83 ? 15.623 3.787 -2.437 1.00 96.88 83 ILE A C 1
ATOM 671 O O . ILE A 1 83 ? 15.476 2.728 -1.831 1.00 96.88 83 ILE A O 1
ATOM 675 N N . SER A 1 84 ? 16.138 4.867 -1.852 1.00 94.75 84 SER A N 1
ATOM 676 C CA . SER A 1 84 ? 16.600 4.899 -0.464 1.00 94.75 84 SER A CA 1
ATOM 677 C C . SER A 1 84 ? 16.501 6.304 0.141 1.00 94.75 84 SER A C 1
ATOM 679 O O . SER A 1 84 ? 16.346 7.310 -0.562 1.00 94.75 84 SER A O 1
ATOM 681 N N . GLY A 1 85 ? 16.575 6.381 1.473 1.00 92.50 85 GLY A N 1
ATOM 682 C CA . GLY A 1 85 ? 16.610 7.643 2.211 1.00 92.50 85 GLY A CA 1
ATOM 683 C C . GLY A 1 85 ? 15.406 8.539 1.914 1.00 92.50 85 GLY A C 1
ATOM 684 O O . GLY A 1 85 ? 14.255 8.136 2.060 1.00 92.50 85 GLY A O 1
ATOM 685 N N . HIS A 1 86 ? 15.660 9.779 1.491 1.00 90.50 86 HIS A N 1
ATOM 686 C CA . HIS A 1 86 ? 14.590 10.733 1.193 1.00 90.50 86 HIS A CA 1
ATOM 687 C C . HIS A 1 86 ? 13.728 10.334 -0.017 1.00 90.50 86 HIS A C 1
ATOM 689 O O . HIS A 1 86 ? 12.582 10.779 -0.099 1.00 90.50 86 HIS A O 1
ATOM 695 N N . MET A 1 87 ? 14.247 9.496 -0.926 1.00 92.56 87 MET A N 1
ATOM 696 C CA . MET A 1 87 ? 13.493 9.035 -2.095 1.00 92.56 87 MET A CA 1
ATOM 697 C C . MET A 1 87 ? 12.332 8.125 -1.698 1.00 92.56 87 MET A C 1
ATOM 699 O O . MET A 1 87 ? 11.321 8.113 -2.386 1.00 92.56 87 MET A O 1
ATOM 703 N N . LEU A 1 88 ? 12.421 7.431 -0.559 1.00 93.62 88 LEU A N 1
ATOM 704 C CA . LEU A 1 88 ? 11.334 6.570 -0.092 1.00 93.62 88 LEU A CA 1
ATOM 705 C C . LEU A 1 88 ? 10.043 7.347 0.229 1.00 93.62 88 LEU A C 1
ATOM 707 O O . LEU A 1 88 ? 8.944 6.811 0.147 1.00 93.62 88 LEU A O 1
ATOM 711 N N . ARG A 1 89 ? 10.154 8.642 0.544 1.00 91.62 89 AR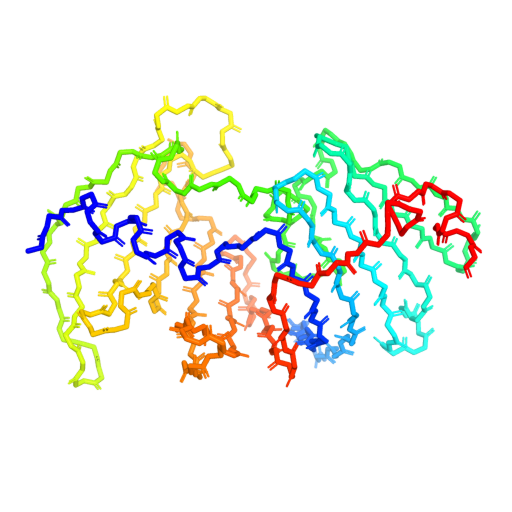G A N 1
ATOM 712 C CA . ARG A 1 89 ? 8.990 9.512 0.780 1.00 91.62 89 ARG A CA 1
ATOM 713 C C . ARG A 1 89 ? 8.356 10.039 -0.508 1.00 91.62 89 ARG A C 1
ATOM 715 O O . ARG A 1 89 ? 7.319 10.690 -0.444 1.00 91.62 89 ARG A O 1
ATOM 722 N N . GLN A 1 90 ? 8.990 9.816 -1.659 1.00 93.81 90 GLN A N 1
ATOM 723 C CA . GLN A 1 90 ? 8.493 10.289 -2.947 1.00 93.81 90 GLN A CA 1
ATOM 724 C C . GLN A 1 90 ? 7.335 9.426 -3.437 1.00 93.81 90 GLN A C 1
ATOM 726 O O . GLN A 1 90 ? 7.223 8.251 -3.088 1.00 93.81 90 GLN A O 1
ATOM 731 N N . SER A 1 91 ? 6.499 10.027 -4.279 1.00 94.00 91 SER A N 1
ATOM 732 C CA . SER A 1 91 ? 5.353 9.366 -4.890 1.00 94.00 91 SER A CA 1
ATOM 733 C C . SER A 1 91 ? 5.761 8.267 -5.871 1.00 94.00 91 SER A C 1
ATOM 735 O O . SER A 1 91 ? 6.579 8.491 -6.766 1.00 94.00 91 SER A O 1
ATOM 737 N N . VAL A 1 92 ? 5.103 7.116 -5.777 1.00 94.25 92 VAL A N 1
ATOM 738 C CA . VAL A 1 92 ? 5.227 6.008 -6.730 1.00 94.25 92 VAL A CA 1
ATOM 739 C C . VAL A 1 92 ? 4.481 6.389 -8.001 1.00 94.25 92 VAL A C 1
ATOM 741 O O . VAL A 1 92 ? 3.286 6.669 -7.952 1.00 94.25 92 VAL A O 1
ATOM 744 N N . MET A 1 93 ? 5.168 6.459 -9.141 1.00 91.31 93 MET A N 1
ATOM 745 C CA . MET A 1 93 ? 4.570 6.799 -10.448 1.00 91.31 93 MET A CA 1
ATOM 746 C C . MET A 1 93 ? 3.755 8.115 -10.474 1.00 91.31 93 MET A C 1
ATOM 748 O O . MET A 1 93 ? 2.913 8.339 -11.349 1.00 91.31 93 MET A O 1
ATOM 752 N N . GLY A 1 94 ? 4.024 9.024 -9.529 1.00 91.06 94 GLY A N 1
ATOM 753 C CA . GLY A 1 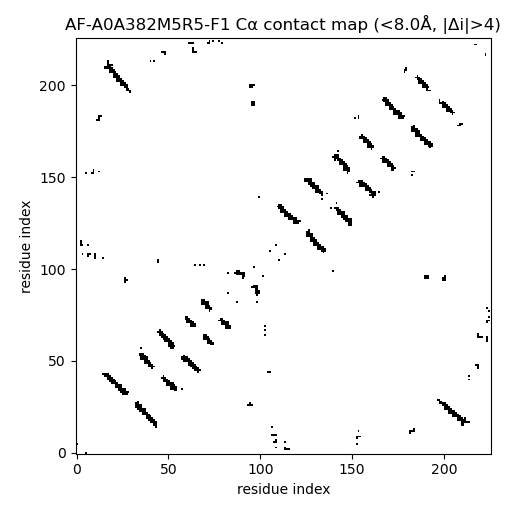94 ? 3.290 10.283 -9.360 1.00 91.06 94 GLY A CA 1
ATOM 754 C C . GLY A 1 94 ? 1.937 10.159 -8.647 1.00 91.06 94 GLY A C 1
ATOM 755 O O . GLY A 1 94 ? 1.169 11.118 -8.678 1.00 91.06 94 GLY A O 1
ATOM 756 N N . SER A 1 95 ? 1.653 9.015 -8.021 1.00 94.31 95 SER A N 1
ATOM 757 C CA . SER A 1 95 ? 0.446 8.754 -7.227 1.00 94.31 95 SER A CA 1
ATOM 758 C C . SER A 1 95 ? 0.452 9.436 -5.852 1.00 94.31 95 SER A C 1
ATOM 760 O O . SER A 1 95 ? 1.388 10.142 -5.465 1.00 94.31 95 SER A O 1
ATOM 762 N N . ASP A 1 96 ? -0.609 9.225 -5.084 1.00 94.81 96 ASP A N 1
ATOM 763 C CA . ASP A 1 96 ? -0.690 9.565 -3.663 1.00 94.81 96 ASP A CA 1
ATOM 764 C C . ASP A 1 96 ? -0.023 8.514 -2.761 1.00 94.81 96 ASP A C 1
ATOM 766 O O . ASP A 1 96 ? 0.176 8.770 -1.574 1.00 94.81 96 ASP A O 1
ATOM 770 N N . MET A 1 97 ? 0.410 7.374 -3.308 1.00 94.50 97 MET A N 1
ATOM 771 C CA . MET A 1 97 ? 1.232 6.393 -2.597 1.00 94.50 97 MET A CA 1
ATOM 772 C C . MET A 1 97 ? 2.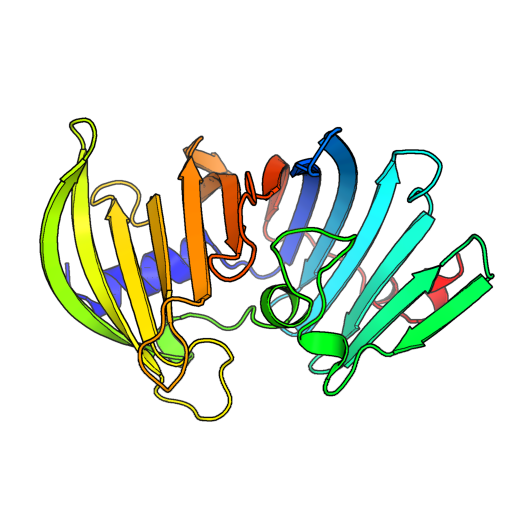706 6.791 -2.663 1.00 94.50 97 MET A C 1
ATOM 774 O O . MET A 1 97 ? 3.193 7.290 -3.677 1.00 94.50 97 MET A O 1
ATOM 778 N N . SER A 1 98 ? 3.424 6.581 -1.567 1.00 95.19 98 SER A N 1
ATOM 779 C CA . SER A 1 98 ? 4.872 6.750 -1.469 1.00 95.19 98 SER A CA 1
ATOM 780 C C . SER A 1 98 ? 5.574 5.400 -1.526 1.00 95.19 98 SER A C 1
ATOM 782 O O . SER A 1 98 ? 4.973 4.369 -1.232 1.00 95.19 98 SER A O 1
ATOM 784 N N . TYR A 1 99 ? 6.861 5.392 -1.869 1.00 95.44 99 TYR A N 1
ATOM 785 C CA . TYR A 1 99 ? 7.639 4.151 -1.844 1.00 95.44 99 TYR A CA 1
ATOM 786 C C . TYR A 1 99 ? 7.711 3.539 -0.436 1.00 95.44 99 TYR A C 1
ATOM 788 O O . TYR A 1 99 ? 7.766 2.325 -0.316 1.00 95.44 99 TYR A O 1
ATOM 796 N N . ASN A 1 100 ? 7.653 4.353 0.623 1.00 93.31 100 ASN A N 1
ATOM 797 C CA . ASN A 1 100 ? 7.528 3.877 2.001 1.00 93.31 100 ASN A CA 1
ATOM 798 C C . ASN A 1 100 ? 6.247 3.064 2.222 1.00 93.31 100 ASN A C 1
ATOM 800 O O . ASN A 1 100 ? 6.296 2.067 2.932 1.00 93.31 100 ASN A O 1
ATOM 804 N N . ASP A 1 101 ? 5.130 3.460 1.608 1.00 93.88 101 ASP A N 1
ATOM 805 C CA . ASP A 1 101 ? 3.867 2.722 1.744 1.00 93.88 101 ASP A CA 1
ATOM 806 C C . ASP A 1 101 ? 3.962 1.343 1.089 1.00 93.88 101 ASP A C 1
ATOM 808 O O . ASP A 1 101 ? 3.414 0.387 1.611 1.00 93.88 101 ASP A O 1
ATOM 812 N N . MET A 1 102 ? 4.705 1.227 -0.017 1.00 89.25 102 MET A N 1
ATOM 813 C CA . MET A 1 102 ? 4.970 -0.061 -0.673 1.00 89.25 102 MET A CA 1
ATOM 814 C C . MET A 1 102 ? 5.988 -0.939 0.065 1.00 89.25 102 MET A C 1
ATOM 816 O O . MET A 1 102 ? 6.140 -2.107 -0.273 1.00 89.25 102 MET A O 1
ATOM 820 N N . MET A 1 103 ? 6.772 -0.369 0.982 1.00 90.31 103 MET A N 1
ATOM 821 C CA . MET A 1 103 ? 7.795 -1.108 1.725 1.00 90.31 103 MET A CA 1
ATOM 822 C C . MET A 1 103 ? 7.269 -1.647 3.057 1.00 90.31 103 MET A C 1
ATOM 824 O O . MET A 1 103 ? 7.832 -2.616 3.573 1.00 90.31 103 MET A O 1
ATOM 828 N N . GLU A 1 104 ? 6.227 -1.035 3.622 1.00 88.00 104 GLU A N 1
ATOM 829 C CA . GLU A 1 104 ? 5.634 -1.446 4.894 1.00 88.00 104 GLU A CA 1
ATOM 830 C C . GLU A 1 104 ? 4.565 -2.523 4.675 1.00 88.00 104 GLU A C 1
ATOM 832 O O . GLU A 1 104 ? 3.379 -2.230 4.572 1.00 88.00 104 GLU A O 1
ATOM 837 N N . ASP A 1 105 ? 5.011 -3.776 4.635 1.00 86.12 105 ASP A N 1
ATOM 838 C CA . ASP A 1 105 ? 4.148 -4.960 4.520 1.00 86.12 105 ASP A CA 1
ATOM 839 C C . ASP A 1 105 ? 4.043 -5.744 5.840 1.00 86.12 105 ASP A C 1
ATOM 841 O O . ASP A 1 105 ? 3.469 -6.829 5.867 1.00 86.12 105 ASP A O 1
ATOM 845 N N . ARG A 1 106 ? 4.639 -5.246 6.935 1.00 92.06 106 ARG A N 1
ATOM 846 C CA . ARG A 1 106 ? 4.609 -5.947 8.225 1.00 92.06 106 ARG A CA 1
ATOM 847 C C . ARG A 1 106 ? 3.192 -5.963 8.814 1.00 92.06 106 ARG A C 1
ATOM 849 O O . ARG A 1 106 ? 2.512 -4.935 8.719 1.00 92.06 106 ARG A O 1
ATOM 856 N N . PRO A 1 107 ? 2.778 -7.072 9.457 1.00 93.94 107 PRO A N 1
ATOM 857 C CA . PRO A 1 107 ? 1.489 -7.166 10.137 1.00 93.94 107 PRO A CA 1
ATOM 858 C C . PRO A 1 107 ? 1.271 -6.014 11.119 1.00 93.94 107 PRO A C 1
ATOM 860 O O . PRO A 1 107 ? 2.188 -5.598 11.836 1.00 93.94 107 PRO A O 1
ATOM 863 N N . LEU A 1 108 ? 0.050 -5.488 11.165 1.00 94.75 108 LEU A N 1
ATOM 864 C CA . LEU A 1 108 ? -0.302 -4.383 12.049 1.00 94.75 108 LEU A CA 1
ATOM 865 C C . LEU A 1 108 ? -0.138 -4.757 13.523 1.00 94.75 108 LEU A C 1
ATOM 867 O O . LEU A 1 108 ? 0.284 -3.902 14.304 1.00 94.75 108 LEU A O 1
ATOM 871 N N . GLU A 1 109 ? -0.394 -6.014 13.886 1.00 94.88 109 GLU A N 1
ATOM 872 C CA . GLU A 1 109 ? -0.175 -6.543 15.237 1.00 94.88 109 GLU A CA 1
ATOM 873 C C . GLU A 1 109 ? 1.267 -6.342 15.740 1.00 94.88 109 GLU A C 1
ATOM 875 O O . GLU A 1 109 ? 1.481 -5.956 16.898 1.00 94.88 109 GLU A O 1
ATOM 880 N N . GLU A 1 110 ? 2.257 -6.562 14.869 1.00 94.56 110 GLU A N 1
ATOM 881 C CA . GLU A 1 110 ? 3.680 -6.408 15.198 1.00 94.56 110 GLU A CA 1
ATOM 882 C C . GLU A 1 110 ? 4.073 -4.934 15.359 1.00 94.56 110 GLU A C 1
ATOM 884 O O . GLU A 1 110 ? 4.987 -4.583 16.114 1.00 94.56 110 GLU A O 1
ATOM 889 N N . LEU A 1 111 ? 3.397 -4.053 14.621 1.00 95.75 111 LEU A N 1
ATOM 890 C CA . LEU A 1 111 ? 3.755 -2.645 14.500 1.00 95.75 111 LEU A CA 1
ATOM 891 C C . LEU A 1 111 ? 3.057 -1.744 15.511 1.00 95.75 111 LEU A C 1
ATOM 893 O O . LEU A 1 111 ? 3.639 -0.735 15.926 1.00 95.75 111 LEU A O 1
ATOM 897 N N . TYR A 1 112 ? 1.817 -2.068 15.871 1.00 97.38 112 TYR A N 1
ATOM 898 C CA . TYR A 1 112 ? 0.908 -1.165 16.563 1.00 97.38 112 TYR A CA 1
ATOM 899 C C . TYR A 1 112 ? 0.233 -1.824 17.761 1.00 97.38 112 TYR A C 1
ATOM 901 O O . TYR A 1 112 ? -0.116 -3.002 17.748 1.00 97.38 112 TYR A O 1
ATOM 909 N N . GLU A 1 113 ? 0.019 -1.031 18.804 1.00 97.50 113 GLU A N 1
ATOM 910 C CA . GLU A 1 113 ? -0.951 -1.308 19.854 1.00 97.50 113 GLU A CA 1
ATOM 911 C C . GLU A 1 113 ? -2.287 -0.721 19.415 1.00 97.50 113 GLU A C 1
ATOM 913 O O . GLU A 1 113 ? -2.350 0.452 19.035 1.00 97.50 113 GLU A O 1
ATOM 918 N N . ALA A 1 114 ? -3.338 -1.535 19.433 1.00 97.25 114 ALA A N 1
ATOM 919 C CA . ALA A 1 114 ? -4.656 -1.130 18.980 1.00 97.25 114 ALA A CA 1
ATOM 920 C C . ALA A 1 114 ? -5.593 -0.918 20.172 1.00 97.25 114 ALA A C 1
ATOM 922 O O . ALA A 1 114 ? -5.664 -1.737 21.085 1.00 97.25 114 ALA A O 1
ATOM 923 N N . THR A 1 115 ? -6.354 0.170 20.146 1.00 97.31 115 THR A N 1
ATOM 924 C CA . THR A 1 115 ? -7.374 0.485 21.144 1.00 97.31 115 THR A CA 1
ATOM 925 C C . THR A 1 115 ? -8.720 0.704 20.467 1.00 97.31 115 THR A C 1
ATOM 927 O O . THR A 1 115 ? -8.816 1.331 19.411 1.00 97.31 115 THR A O 1
ATOM 930 N N . LEU A 1 116 ? -9.784 0.166 21.069 1.00 97.31 116 LEU A N 1
ATOM 931 C CA . LEU A 1 116 ? -11.148 0.391 20.602 1.00 97.31 116 LEU A CA 1
ATOM 932 C C . LEU A 1 116 ? -11.655 1.731 21.138 1.00 97.31 116 LEU A C 1
ATOM 934 O O . LEU A 1 116 ? -11.757 1.915 22.348 1.00 97.31 116 LEU A O 1
ATOM 938 N N . GLU A 1 117 ? -12.004 2.648 20.243 1.00 97.38 117 GLU A N 1
ATOM 939 C CA . GLU A 1 117 ? -12.562 3.953 20.610 1.00 97.38 117 GLU A CA 1
ATOM 940 C C . GLU A 1 117 ? -14.096 3.953 20.633 1.00 97.38 117 GLU A C 1
ATOM 942 O O . GLU A 1 117 ? -14.707 4.787 21.298 1.00 97.38 117 GLU A O 1
ATOM 947 N N . GLY A 1 118 ? -14.732 3.034 19.902 1.00 97.06 118 GLY A N 1
ATOM 948 C CA . GLY A 1 118 ? -16.187 2.922 19.839 1.00 97.06 118 GLY A CA 1
ATOM 949 C C . GLY A 1 118 ? -16.670 2.208 18.582 1.00 97.06 118 GLY A C 1
ATOM 950 O O . GLY A 1 118 ? -15.924 1.463 17.946 1.00 97.06 118 GLY A O 1
ATOM 951 N N . SER A 1 119 ? -17.926 2.450 18.211 1.00 97.38 119 SER A N 1
ATOM 952 C CA . SER A 1 119 ? -18.516 1.949 16.969 1.00 97.38 119 SER A CA 1
ATOM 953 C C . SER A 1 119 ? -19.405 2.982 16.294 1.00 97.38 119 SER A C 1
ATOM 955 O O . SER A 1 119 ? -19.927 3.884 16.950 1.00 97.38 119 SER A O 1
ATOM 957 N N . VAL A 1 120 ? -19.589 2.840 14.985 1.00 98.12 120 VAL A N 1
ATOM 958 C CA . VAL A 1 120 ? -20.388 3.757 14.172 1.00 98.12 120 VAL A CA 1
ATOM 959 C C . VAL A 1 120 ? -21.040 3.024 13.002 1.00 98.12 120 VAL A C 1
ATOM 961 O O . VAL A 1 120 ? -20.454 2.115 12.420 1.00 98.12 120 VAL A O 1
ATOM 964 N N . LEU A 1 121 ? -22.250 3.452 12.642 1.00 97.50 121 LEU A N 1
ATOM 965 C CA . LEU A 1 121 ? -22.921 3.044 11.412 1.00 97.50 121 LEU A CA 1
ATOM 966 C C . LEU A 1 121 ? -22.464 3.939 10.257 1.00 97.50 121 LEU A C 1
ATOM 968 O O . LEU A 1 121 ? -22.641 5.156 10.309 1.00 97.50 121 LEU A O 1
ATOM 972 N N . ILE A 1 122 ? -21.902 3.332 9.215 1.00 92.88 122 ILE A N 1
ATOM 973 C CA . ILE A 1 122 ? -21.512 3.999 7.968 1.00 92.88 122 ILE A CA 1
ATOM 974 C C . ILE A 1 122 ? -22.218 3.252 6.843 1.00 92.88 122 ILE A C 1
ATOM 976 O O . ILE A 1 122 ? -22.080 2.036 6.735 1.00 92.88 122 ILE A O 1
ATOM 980 N N . ASP A 1 123 ? -23.030 3.965 6.064 1.00 89.94 123 ASP A N 1
ATOM 981 C CA . ASP A 1 123 ? -23.779 3.416 4.925 1.00 89.94 123 ASP A CA 1
ATOM 982 C C . ASP A 1 123 ? -24.572 2.136 5.260 1.00 89.94 123 ASP A C 1
ATOM 984 O O . ASP A 1 123 ? -24.645 1.184 4.487 1.00 89.94 123 ASP A O 1
ATOM 988 N N . GLY A 1 124 ? -25.166 2.106 6.460 1.00 93.56 124 GLY A N 1
ATOM 989 C CA . GLY A 1 124 ? -25.974 0.983 6.946 1.00 93.56 124 GLY A CA 1
ATOM 990 C C . GLY A 1 124 ? -25.178 -0.221 7.459 1.00 93.56 124 GLY A C 1
ATOM 991 O O . GLY A 1 124 ? -25.790 -1.220 7.832 1.00 93.56 124 GLY A O 1
ATOM 992 N N . ARG A 1 125 ? -23.844 -0.139 7.517 1.00 95.00 125 ARG A N 1
ATOM 993 C CA . ARG A 1 125 ? -22.964 -1.186 8.056 1.00 95.00 125 ARG A CA 1
ATOM 994 C C . ARG A 1 125 ? -22.314 -0.734 9.358 1.00 95.00 125 ARG A C 1
ATOM 996 O O . ARG A 1 125 ? -21.929 0.427 9.512 1.00 95.00 125 ARG A O 1
ATOM 1003 N N . ASP A 1 126 ? -22.224 -1.645 10.318 1.00 97.50 126 ASP A N 1
ATOM 1004 C CA . ASP A 1 126 ? -21.646 -1.369 11.631 1.00 97.50 126 ASP A CA 1
ATOM 1005 C C . ASP A 1 126 ? -20.122 -1.532 11.583 1.00 97.50 126 ASP A C 1
ATOM 1007 O O . ASP A 1 126 ? -19.603 -2.516 11.050 1.00 97.50 126 ASP A O 1
ATOM 1011 N N . HIS A 1 127 ? -19.410 -0.557 12.142 1.00 98.06 127 HIS A N 1
ATOM 1012 C CA . HIS A 1 127 ? -17.955 -0.495 12.139 1.00 98.06 127 HIS A CA 1
ATOM 1013 C C . HIS A 1 127 ? -17.421 -0.284 13.549 1.00 98.06 127 HIS A C 1
ATOM 1015 O O . HIS A 1 127 ? -17.976 0.489 14.331 1.00 98.06 127 HIS A O 1
ATOM 1021 N N . TRP A 1 128 ? -16.294 -0.912 13.862 1.00 98.00 128 TRP A N 1
ATOM 1022 C CA . TRP A 1 128 ? -15.443 -0.513 14.977 1.00 98.00 128 TRP A CA 1
ATOM 1023 C C . TRP A 1 128 ? -14.603 0.700 14.592 1.00 98.00 128 TRP A C 1
ATOM 1025 O O . TRP A 1 128 ? -14.107 0.780 13.472 1.00 98.00 128 TRP A O 1
ATOM 1035 N N . ILE A 1 129 ? -14.405 1.620 15.531 1.00 98.19 129 ILE A N 1
ATOM 1036 C CA . ILE A 1 129 ? -13.421 2.696 15.408 1.00 98.19 129 ILE A CA 1
ATOM 1037 C C . ILE A 1 129 ? -12.215 2.297 16.246 1.00 98.19 129 ILE A C 1
ATOM 1039 O O . ILE A 1 129 ? -12.329 2.155 17.465 1.00 98.19 129 ILE A O 1
ATOM 1043 N N . MET A 1 130 ? -11.073 2.106 15.596 1.00 97.75 130 MET A N 1
ATOM 1044 C CA . MET A 1 130 ? -9.841 1.678 16.248 1.00 97.75 130 MET A CA 1
ATOM 1045 C C . MET A 1 130 ? -8.758 2.732 16.084 1.00 97.75 130 MET A C 1
ATOM 1047 O O . MET A 1 130 ? -8.560 3.268 14.994 1.00 97.75 130 MET A O 1
ATOM 1051 N N . HIS A 1 131 ? -8.043 3.007 17.167 1.00 98.06 131 HIS A N 1
ATOM 1052 C CA . HIS A 1 131 ? -6.835 3.816 17.156 1.00 98.06 131 HIS A CA 1
ATOM 1053 C C . HIS A 1 131 ? -5.624 2.899 17.301 1.00 98.06 131 HIS A C 1
ATOM 1055 O O . HIS A 1 131 ? -5.604 2.015 18.151 1.00 98.06 131 HIS A O 1
ATOM 1061 N N . LEU A 1 132 ? -4.630 3.089 16.441 1.00 97.94 132 LEU A N 1
ATOM 1062 C CA . LEU A 1 132 ? -3.414 2.290 16.402 1.00 97.94 132 LEU A CA 1
ATOM 1063 C C . LEU A 1 132 ? -2.221 3.197 16.684 1.00 97.94 132 LEU A C 1
ATOM 1065 O O . LEU A 1 132 ? -1.981 4.157 15.947 1.00 97.94 132 LEU A O 1
ATOM 1069 N N . GLU A 1 133 ? -1.452 2.880 17.722 1.00 98.00 133 GLU A N 1
ATOM 1070 C CA . GLU A 1 133 ? -0.250 3.621 18.111 1.00 98.00 133 GLU A CA 1
ATOM 1071 C C . GLU A 1 133 ? 0.992 2.735 18.007 1.00 98.00 133 GLU A C 1
ATOM 1073 O O . GLU A 1 133 ? 0.997 1.582 18.428 1.00 98.00 133 GLU A O 1
ATOM 1078 N N . ALA A 1 134 ? 2.045 3.250 17.376 1.00 97.62 134 ALA A N 1
ATOM 1079 C CA . ALA A 1 134 ? 3.214 2.454 17.034 1.00 97.62 134 ALA A CA 1
ATOM 1080 C C . ALA A 1 134 ? 3.960 1.941 18.276 1.00 97.62 134 ALA A C 1
ATOM 1082 O O . ALA A 1 134 ? 4.410 2.723 19.114 1.00 97.62 134 ALA A O 1
ATOM 1083 N N . LYS A 1 135 ? 4.182 0.625 18.322 1.00 97.19 135 LYS A N 1
ATOM 1084 C CA . LYS A 1 135 ? 5.055 -0.068 19.286 1.00 97.19 135 LYS A CA 1
ATOM 1085 C C . LYS A 1 135 ? 6.534 0.097 18.935 1.00 97.19 135 LYS A C 1
ATOM 1087 O O . LYS A 1 135 ? 7.406 0.031 19.800 1.00 97.19 135 LYS A O 1
ATOM 1092 N N . VAL A 1 136 ? 6.822 0.323 17.652 1.00 95.12 136 VAL A N 1
ATOM 1093 C CA . VAL A 1 136 ? 8.181 0.425 17.110 1.00 95.12 136 VAL A CA 1
ATOM 1094 C C . VAL A 1 136 ? 8.505 1.841 16.635 1.00 95.12 136 VAL A C 1
ATOM 1096 O O . VAL A 1 136 ? 7.638 2.646 16.297 1.00 95.12 136 VAL A O 1
ATOM 1099 N N . LYS A 1 137 ? 9.799 2.165 16.597 1.00 92.50 137 LYS A N 1
ATOM 1100 C CA . LYS A 1 137 ? 10.284 3.473 16.140 1.00 92.50 137 LYS A CA 1
ATOM 1101 C C . LYS A 1 137 ? 10.483 3.486 14.625 1.00 92.50 137 LYS A C 1
ATOM 1103 O O . LYS A 1 137 ? 10.743 2.460 14.012 1.00 92.50 137 LYS A O 1
ATOM 1108 N N . GLY A 1 138 ? 10.438 4.682 14.040 1.00 88.44 138 GLY A N 1
ATOM 1109 C CA . GLY A 1 138 ? 10.819 4.906 12.642 1.00 88.44 138 GLY A CA 1
ATOM 1110 C C . GLY A 1 138 ? 9.710 4.693 11.610 1.00 88.44 138 GLY A C 1
ATOM 1111 O O . GLY A 1 138 ? 9.968 4.904 10.429 1.00 88.44 138 GLY A O 1
ATOM 1112 N N . LEU A 1 139 ? 8.488 4.345 12.029 1.00 92.50 139 LEU A N 1
ATOM 1113 C CA . LEU A 1 139 ? 7.349 4.238 11.115 1.00 92.50 139 LEU A CA 1
ATOM 1114 C C . LEU A 1 139 ? 7.004 5.592 10.487 1.00 92.50 139 LEU A C 1
ATOM 1116 O O . LEU A 1 139 ? 7.047 6.632 11.151 1.00 92.50 139 LEU A O 1
ATOM 1120 N N . SER A 1 140 ? 6.588 5.559 9.219 1.00 91.31 140 SER A N 1
ATOM 1121 C CA . SER A 1 140 ? 6.081 6.747 8.514 1.00 91.31 140 SER A CA 1
ATOM 1122 C C . SER A 1 140 ? 4.822 7.306 9.183 1.00 91.31 140 SER A C 1
ATOM 1124 O O . SER A 1 140 ? 4.652 8.524 9.261 1.00 91.31 140 SER A O 1
ATOM 1126 N N . TYR A 1 141 ? 3.982 6.413 9.715 1.00 95.69 141 TYR A N 1
ATOM 1127 C CA . TYR A 1 141 ? 2.726 6.747 10.382 1.00 95.69 141 TYR A CA 1
ATOM 1128 C C . TYR A 1 141 ? 2.723 6.146 11.786 1.00 95.69 141 TYR A C 1
ATOM 1130 O O . TYR A 1 141 ? 2.281 5.011 11.969 1.00 95.69 141 TYR A O 1
ATOM 1138 N N . PRO A 1 142 ? 3.262 6.849 12.794 1.00 96.94 142 PRO A N 1
ATOM 1139 C CA . PRO A 1 142 ? 3.264 6.351 14.165 1.00 96.94 142 PRO A CA 1
ATOM 1140 C C . PRO A 1 142 ? 1.862 6.259 14.781 1.00 96.94 142 PRO A C 1
ATOM 1142 O O . PRO A 1 142 ? 1.712 5.627 15.821 1.00 96.94 142 PRO A O 1
ATOM 1145 N N . LYS A 1 143 ? 0.855 6.893 14.170 1.00 98.00 143 LYS A N 1
ATOM 1146 C CA . LYS A 1 143 ? -0.540 6.827 14.606 1.00 98.00 143 LYS A CA 1
ATOM 1147 C C . LYS A 1 143 ? -1.452 6.564 13.416 1.00 98.00 143 LYS A C 1
ATOM 1149 O O . LYS A 1 143 ? -1.248 7.148 12.346 1.00 98.00 143 LYS A O 1
ATOM 1154 N N . ARG A 1 144 ? -2.456 5.714 13.609 1.00 97.94 144 ARG A N 1
ATOM 1155 C CA . ARG A 1 144 ? -3.520 5.462 12.635 1.00 97.94 144 ARG A CA 1
ATOM 1156 C C . ARG A 1 144 ? -4.873 5.454 13.323 1.00 97.94 144 ARG A C 1
ATOM 1158 O O . ARG A 1 144 ? -4.973 5.145 14.508 1.00 97.94 144 ARG A O 1
ATOM 1165 N N . ARG A 1 145 ? -5.910 5.756 12.556 1.00 98.44 145 ARG A N 1
ATOM 1166 C CA . ARG A 1 145 ? -7.294 5.523 12.954 1.00 98.44 145 ARG A CA 1
ATOM 1167 C C . ARG A 1 145 ? -7.990 4.755 11.847 1.00 98.44 145 ARG A C 1
ATOM 1169 O O . ARG A 1 145 ? -7.916 5.180 10.699 1.00 98.44 145 ARG A O 1
ATOM 1176 N N . ALA A 1 146 ? -8.628 3.644 12.179 1.00 98.00 146 ALA A N 1
ATOM 1177 C CA . ALA A 1 146 ? -9.258 2.750 11.219 1.00 98.00 146 ALA A CA 1
ATOM 1178 C C . ALA A 1 146 ? -10.727 2.513 11.578 1.00 98.00 146 ALA A C 1
ATOM 1180 O O . ALA A 1 146 ? -11.076 2.361 12.750 1.00 98.00 146 ALA A O 1
ATOM 1181 N N . TRP A 1 147 ? -11.576 2.465 10.555 1.00 98.12 147 TRP A N 1
ATOM 1182 C CA . TRP A 1 147 ? -12.976 2.068 10.663 1.00 98.12 147 TRP A CA 1
ATOM 1183 C C . TRP A 1 147 ? -13.115 0.660 10.110 1.00 98.12 147 TRP A C 1
ATOM 1185 O O . TRP A 1 147 ? -13.088 0.473 8.895 1.00 98.12 147 TRP A O 1
ATOM 1195 N N . ILE A 1 148 ? -13.215 -0.321 11.001 1.00 97.44 148 ILE A N 1
ATOM 1196 C CA . ILE A 1 148 ? -13.192 -1.740 10.648 1.00 97.44 148 ILE A CA 1
ATOM 1197 C C . ILE A 1 148 ? -14.616 -2.269 10.591 1.00 97.44 148 ILE A C 1
ATOM 1199 O O . ILE A 1 148 ? -15.331 -2.222 11.590 1.00 97.44 148 ILE A O 1
ATOM 1203 N N . ASP A 1 149 ? -15.021 -2.780 9.435 1.00 97.06 149 ASP A N 1
ATOM 1204 C CA . ASP A 1 149 ? -16.327 -3.412 9.258 1.00 97.06 149 ASP A CA 1
ATOM 1205 C C . ASP A 1 149 ? -16.464 -4.635 10.177 1.00 97.06 149 ASP A C 1
ATOM 1207 O O . ASP A 1 149 ? -15.570 -5.485 10.228 1.00 97.06 149 ASP A O 1
ATOM 1211 N N . LYS A 1 150 ? -17.576 -4.734 10.916 1.00 96.44 150 LYS A N 1
ATOM 1212 C CA . LYS A 1 150 ? -17.758 -5.794 11.922 1.00 96.44 150 LYS A CA 1
ATOM 1213 C C . LYS A 1 150 ? -17.993 -7.188 11.336 1.00 96.44 150 LYS A C 1
ATOM 1215 O O . LYS A 1 150 ? -17.844 -8.163 12.069 1.00 96.44 150 LYS A O 1
ATOM 1220 N N . GLU A 1 151 ? -18.360 -7.295 10.060 1.00 93.88 151 GLU A N 1
ATOM 1221 C CA . GLU A 1 151 ? -18.602 -8.579 9.392 1.00 93.88 151 GLU A CA 1
ATOM 1222 C C . GLU A 1 151 ? -17.369 -9.039 8.614 1.00 93.88 151 GLU A C 1
ATOM 1224 O O . GLU A 1 151 ? -16.946 -10.188 8.739 1.00 93.88 151 GLU A O 1
ATOM 1229 N N . TYR A 1 152 ? -16.776 -8.147 7.816 1.00 94.25 152 TYR A N 1
ATOM 1230 C CA . TYR A 1 152 ? -15.604 -8.472 7.003 1.00 94.25 152 TYR A CA 1
ATOM 1231 C C . TYR A 1 152 ? -14.306 -8.471 7.804 1.00 94.25 152 TYR A C 1
ATOM 1233 O O . TYR A 1 152 ? -13.355 -9.136 7.395 1.00 94.25 152 TYR A O 1
ATOM 1241 N N . LEU A 1 153 ? -14.268 -7.742 8.926 1.00 94.50 153 LEU A N 1
ATOM 1242 C CA . LEU A 1 153 ? -13.065 -7.521 9.732 1.00 94.50 153 LEU A CA 1
ATOM 1243 C C . LEU A 1 153 ? -11.928 -6.921 8.893 1.00 94.50 153 LEU A C 1
ATOM 1245 O O . LEU A 1 153 ? -10.768 -7.313 8.984 1.00 94.50 153 LEU A O 1
ATOM 1249 N N . LEU A 1 154 ? -12.299 -5.959 8.050 1.00 95.12 154 LEU A N 1
ATOM 1250 C CA . LEU A 1 154 ? -11.405 -5.206 7.181 1.00 95.12 154 LEU A CA 1
ATOM 1251 C C . LEU A 1 154 ? -11.607 -3.705 7.407 1.00 95.12 154 LEU A C 1
ATOM 1253 O O . LEU A 1 154 ? -12.737 -3.277 7.673 1.00 95.12 154 LEU A O 1
ATOM 1257 N N . PRO A 1 155 ? -10.552 -2.888 7.277 1.00 95.00 155 PRO A N 1
ATOM 1258 C CA . PRO A 1 155 ? -10.688 -1.445 7.332 1.00 95.00 155 PRO A CA 1
ATOM 1259 C C . PRO A 1 155 ? -11.420 -0.977 6.070 1.00 95.00 155 PRO A C 1
ATOM 1261 O O . PRO A 1 155 ? -11.028 -1.318 4.960 1.00 95.00 155 PRO A O 1
ATOM 1264 N N . MET A 1 156 ? -12.498 -0.213 6.235 1.00 96.50 156 MET A N 1
ATOM 1265 C CA . MET A 1 156 ? -13.205 0.453 5.128 1.00 96.50 156 MET A CA 1
ATOM 1266 C C . MET A 1 156 ? -12.690 1.880 4.923 1.00 96.50 156 MET A C 1
ATOM 1268 O O . MET A 1 156 ? -12.791 2.452 3.837 1.00 96.50 156 MET A O 1
ATOM 1272 N N . LYS A 1 157 ? -12.096 2.451 5.973 1.00 97.44 157 LYS A N 1
ATOM 1273 C CA . LYS A 1 157 ? -11.412 3.741 5.964 1.00 97.44 157 LYS A CA 1
ATOM 1274 C C . LYS A 1 157 ? -10.233 3.701 6.928 1.00 97.44 157 LYS A C 1
ATOM 1276 O O . LYS A 1 157 ? -10.375 3.190 8.039 1.00 97.44 157 LYS A O 1
ATOM 1281 N N . GLU A 1 158 ? -9.126 4.329 6.552 1.00 97.81 158 GLU A N 1
ATOM 1282 C CA . GLU A 1 158 ? -8.036 4.657 7.465 1.00 97.81 158 GLU A CA 1
ATOM 1283 C C . GLU A 1 158 ? -7.598 6.118 7.337 1.00 97.81 158 GLU A C 1
ATOM 1285 O O . GLU A 1 158 ? -7.651 6.751 6.279 1.00 97.81 158 GLU A O 1
ATOM 1290 N N . GLU A 1 159 ? -7.112 6.643 8.450 1.00 98.50 159 GLU A N 1
ATOM 1291 C CA . GLU A 1 159 ? -6.433 7.923 8.564 1.00 98.50 159 GLU A CA 1
ATOM 1292 C C . GLU A 1 159 ? -5.028 7.677 9.114 1.00 98.50 159 GLU A C 1
ATOM 1294 O O . GLU A 1 159 ? -4.858 7.064 10.170 1.00 98.50 159 GLU A O 1
ATOM 1299 N N . LEU A 1 160 ? -4.016 8.155 8.392 1.00 97.75 160 LEU A N 1
ATOM 1300 C CA . LEU A 1 160 ? -2.606 7.930 8.687 1.00 97.75 160 LEU A CA 1
ATOM 1301 C C . LEU A 1 160 ? -1.952 9.239 9.126 1.00 97.75 160 LEU A C 1
ATOM 1303 O O . LEU A 1 160 ? -1.905 10.224 8.379 1.00 97.75 160 LEU A O 1
ATOM 1307 N N . TYR A 1 161 ? -1.421 9.245 10.343 1.00 98.00 161 TYR A N 1
ATOM 1308 C CA . TYR A 1 161 ? -0.960 10.449 11.019 1.00 98.00 161 TYR A CA 1
ATOM 1309 C C . TYR A 1 161 ? 0.554 10.451 11.207 1.00 98.00 161 TYR A C 1
ATOM 1311 O O . TYR A 1 161 ? 1.172 9.441 11.542 1.00 98.00 161 TYR A O 1
ATOM 1319 N N . GLY A 1 162 ? 1.156 11.627 11.040 1.00 96.19 162 GLY A N 1
ATOM 1320 C CA . GLY A 1 162 ? 2.558 11.864 11.360 1.00 96.19 162 GLY A CA 1
ATOM 1321 C C . GLY A 1 162 ? 2.794 12.013 12.864 1.00 96.19 162 GLY A C 1
ATOM 1322 O O . GLY A 1 162 ? 1.865 12.173 13.653 1.00 96.19 162 GLY A O 1
ATOM 1323 N N . LYS A 1 163 ? 4.069 12.054 13.270 1.00 93.00 163 LYS A N 1
ATOM 1324 C CA . LYS A 1 163 ? 4.473 12.165 14.686 1.00 93.00 163 LYS A CA 1
ATOM 1325 C C . LYS A 1 163 ? 3.891 13.387 15.413 1.00 93.00 163 LYS A C 1
ATOM 1327 O O . LYS A 1 163 ? 3.657 13.321 16.612 1.00 93.00 163 LYS A O 1
ATOM 1332 N N . SER A 1 164 ? 3.645 14.489 14.702 1.00 94.19 164 SER A N 1
ATOM 1333 C CA . SER A 1 164 ? 3.029 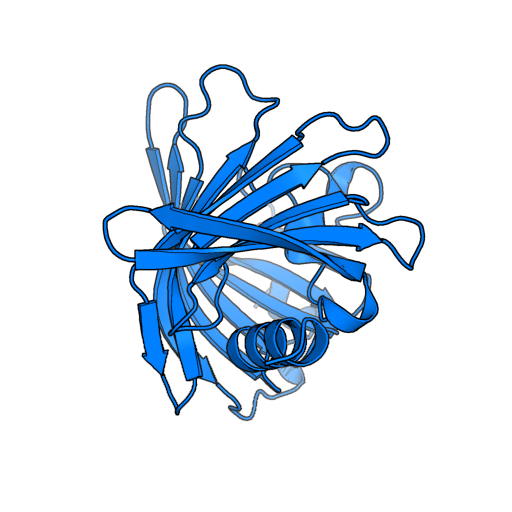15.698 15.264 1.00 94.19 164 SER A CA 1
ATOM 1334 C C . SER A 1 164 ? 1.506 15.606 15.440 1.00 94.19 164 SER A C 1
ATOM 1336 O O . SER A 1 164 ? 0.896 16.590 15.840 1.00 94.19 164 SER A O 1
ATOM 1338 N N . GLY A 1 165 ? 0.879 14.478 15.086 1.00 94.88 165 GLY A N 1
ATOM 1339 C CA . GLY A 1 165 ? -0.579 14.329 15.039 1.00 94.88 165 GLY A CA 1
ATOM 1340 C C . GLY A 1 165 ? -1.222 14.911 13.777 1.00 94.88 165 GLY A C 1
ATOM 1341 O O . GLY A 1 165 ? -2.441 14.920 13.652 1.00 94.88 165 GLY A O 1
ATOM 1342 N N . LYS A 1 166 ? -0.426 15.396 12.816 1.00 97.00 166 LYS A N 1
ATOM 1343 C CA . LYS A 1 166 ? -0.943 15.886 11.535 1.00 97.00 166 LYS A CA 1
ATOM 1344 C C . LYS A 1 166 ? -1.414 14.716 10.670 1.00 97.00 166 LYS A C 1
ATOM 1346 O O . LYS A 1 166 ? -0.632 13.796 10.434 1.00 97.00 166 LYS A O 1
ATOM 1351 N N . LEU A 1 167 ? -2.637 14.795 10.150 1.00 97.50 167 LEU A N 1
ATOM 1352 C CA . LEU A 1 167 ? -3.140 13.875 9.131 1.00 97.50 167 LEU A CA 1
ATOM 1353 C C . LEU A 1 167 ? -2.298 14.011 7.853 1.00 97.50 167 LEU A C 1
ATOM 1355 O O . LEU A 1 167 ? -2.165 15.109 7.306 1.00 97.50 167 LEU A O 1
ATOM 1359 N N . LEU A 1 168 ? -1.684 12.909 7.423 1.00 95.94 168 LEU A N 1
ATOM 1360 C CA . LEU A 1 168 ? -0.828 12.867 6.237 1.00 95.94 168 LEU A CA 1
ATOM 1361 C C . LEU A 1 168 ? -1.551 12.225 5.061 1.00 95.94 168 LEU A C 1
ATOM 1363 O O . LEU A 1 168 ? -1.484 12.752 3.952 1.00 95.94 168 LEU A O 1
ATOM 1367 N N . LYS A 1 169 ? -2.235 11.104 5.301 1.00 96.38 169 LYS A N 1
ATOM 1368 C CA . LYS A 1 169 ? -2.947 10.368 4.258 1.00 96.38 169 LYS A CA 1
ATOM 1369 C C . LYS A 1 169 ? -4.260 9.805 4.756 1.00 96.38 169 LYS A C 1
ATOM 1371 O O . LYS A 1 169 ? -4.408 9.524 5.944 1.00 96.38 169 LYS A O 1
ATOM 1376 N N . THR A 1 170 ? -5.168 9.594 3.820 1.00 97.38 170 THR A N 1
ATOM 1377 C CA . THR A 1 170 ? -6.375 8.801 4.021 1.00 97.38 170 THR A CA 1
ATOM 1378 C C . THR A 1 170 ? -6.414 7.669 3.002 1.00 97.38 170 THR A C 1
ATOM 1380 O O . THR A 1 170 ? -5.923 7.816 1.877 1.00 97.38 170 THR A O 1
ATOM 1383 N N . SER A 1 171 ? -6.961 6.531 3.412 1.00 96.75 171 SER A N 1
ATOM 1384 C CA . SER A 1 171 ? -7.302 5.425 2.522 1.00 96.75 171 SER A CA 1
ATOM 1385 C C . SER A 1 171 ? -8.756 5.024 2.737 1.00 96.75 171 SER A C 1
ATOM 1387 O O . SER A 1 171 ? -9.280 5.115 3.848 1.00 96.75 171 SER A O 1
ATOM 1389 N N . THR A 1 172 ? -9.422 4.587 1.676 1.00 97.00 172 THR A N 1
ATOM 1390 C CA . THR A 1 172 ? -10.707 3.885 1.766 1.00 97.00 172 THR A CA 1
ATOM 1391 C C . THR A 1 172 ? -10.655 2.623 0.929 1.00 97.00 172 THR A C 1
ATOM 1393 O O . THR A 1 172 ? -9.983 2.593 -0.106 1.00 97.00 172 THR A O 1
ATOM 1396 N N . MET A 1 173 ? -11.376 1.600 1.363 1.00 95.56 173 MET A N 1
ATOM 1397 C CA . MET A 1 173 ? -11.457 0.313 0.687 1.00 95.56 173 MET A CA 1
ATOM 1398 C C . MET A 1 173 ? -12.912 -0.020 0.367 1.00 95.56 173 MET A C 1
ATOM 1400 O O . MET A 1 173 ? -13.790 0.169 1.205 1.00 95.56 173 MET A O 1
ATOM 1404 N N . ASP A 1 174 ? -13.159 -0.531 -0.837 1.00 94.56 174 ASP A N 1
ATOM 1405 C CA . ASP A 1 174 ? -14.470 -1.028 -1.251 1.00 94.56 174 ASP A CA 1
ATOM 1406 C C . ASP A 1 174 ? -14.348 -2.259 -2.175 1.00 94.56 174 ASP A C 1
ATOM 1408 O O . ASP A 1 174 ? -13.260 -2.804 -2.401 1.00 94.56 174 ASP A O 1
ATOM 1412 N N . GLY A 1 175 ? -15.491 -2.764 -2.652 1.00 94.88 175 GLY A N 1
ATOM 1413 C CA . GLY A 1 175 ? -15.529 -3.927 -3.540 1.00 94.88 175 GLY A CA 1
ATOM 1414 C C . GLY A 1 175 ? -15.062 -5.212 -2.856 1.00 94.88 175 GLY A C 1
ATOM 1415 O O . GLY A 1 175 ? -14.317 -5.994 -3.440 1.00 94.88 175 GLY A O 1
ATOM 1416 N N . ILE A 1 176 ? -15.457 -5.415 -1.598 1.00 95.56 176 ILE A N 1
ATOM 1417 C CA . ILE A 1 176 ? -15.033 -6.571 -0.804 1.00 95.56 176 ILE A CA 1
ATOM 1418 C C . ILE A 1 176 ? -15.522 -7.869 -1.455 1.00 95.56 176 ILE A C 1
ATOM 1420 O O . ILE A 1 176 ? -16.711 -8.035 -1.738 1.00 95.56 176 ILE A O 1
ATOM 1424 N N . LYS A 1 177 ? -14.598 -8.801 -1.691 1.00 94.62 177 LYS A N 1
ATOM 1425 C CA . LYS A 1 177 ? -14.873 -10.117 -2.280 1.00 94.62 177 LYS A CA 1
ATOM 1426 C C . LYS A 1 177 ? -14.174 -11.200 -1.477 1.00 94.62 177 LYS A C 1
ATOM 1428 O O . LYS A 1 177 ? -13.150 -10.951 -0.846 1.00 94.62 177 LYS A O 1
ATOM 1433 N N . LYS A 1 178 ? -14.719 -12.416 -1.514 1.00 94.62 178 LYS A N 1
ATOM 1434 C CA . LYS A 1 178 ? -14.073 -13.581 -0.908 1.00 94.62 178 LYS A CA 1
ATOM 1435 C C . LYS A 1 178 ? -13.219 -14.293 -1.951 1.00 94.62 178 LYS A C 1
ATOM 1437 O O . LYS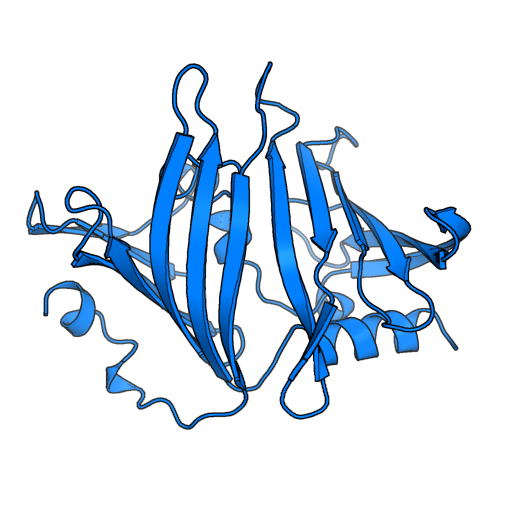 A 1 178 ? -13.756 -14.768 -2.948 1.00 94.62 178 LYS A O 1
ATOM 1442 N N . VAL A 1 179 ? -11.916 -14.386 -1.715 1.00 94.31 179 VAL A N 1
ATOM 1443 C CA . VAL A 1 179 ? -10.947 -15.023 -2.617 1.00 94.31 179 VAL A CA 1
ATOM 1444 C C . VAL A 1 179 ? -10.151 -16.054 -1.825 1.00 94.31 179 VAL A C 1
ATOM 1446 O O . VAL A 1 179 ? -9.602 -15.737 -0.775 1.00 94.31 179 VAL A O 1
ATOM 1449 N N . GLN A 1 180 ? -10.146 -17.312 -2.280 1.00 94.25 180 GLN A N 1
ATOM 1450 C CA . GLN A 1 180 ? -9.483 -18.437 -1.592 1.00 94.25 180 GLN A CA 1
ATOM 1451 C C . GLN A 1 180 ? -9.785 -18.506 -0.077 1.00 94.25 180 GLN A C 1
ATOM 1453 O O . GLN A 1 180 ? -8.923 -18.815 0.739 1.00 94.25 180 GLN A O 1
ATOM 1458 N N . GLY A 1 181 ? -11.032 -18.202 0.305 1.00 92.25 181 GLY A N 1
ATOM 1459 C CA . GLY A 1 181 ? -11.491 -18.242 1.697 1.00 92.25 181 GLY A CA 1
ATOM 1460 C C . GLY A 1 181 ? -11.289 -16.954 2.504 1.00 92.25 181 GLY A C 1
ATOM 1461 O O . GLY A 1 181 ? -11.852 -16.865 3.594 1.00 92.25 181 GLY A O 1
ATOM 1462 N N . ARG A 1 182 ? -10.588 -15.951 1.965 1.00 92.69 182 ARG A N 1
ATOM 1463 C CA . ARG A 1 182 ? -10.241 -14.687 2.638 1.00 92.69 182 ARG A CA 1
ATOM 1464 C C . ARG A 1 182 ? -11.087 -13.535 2.115 1.00 92.69 182 ARG A C 1
ATOM 1466 O O . ARG A 1 182 ? -11.381 -13.494 0.920 1.00 92.69 182 ARG A O 1
ATOM 1473 N N . TRP A 1 183 ? -11.481 -12.604 2.977 1.00 95.62 183 TRP A N 1
ATOM 1474 C CA . TRP A 1 183 ? -12.085 -11.353 2.514 1.00 95.62 183 TRP A CA 1
ATOM 1475 C C . TRP A 1 183 ? -10.987 -10.417 2.021 1.00 95.62 183 TRP A C 1
ATOM 1477 O O . TRP A 1 183 ? -9.989 -10.226 2.707 1.00 95.62 183 TRP A O 1
ATOM 1487 N N . PHE A 1 184 ? -11.168 -9.821 0.846 1.00 95.00 184 PHE A N 1
ATOM 1488 C CA . PHE A 1 184 ? -10.184 -8.916 0.265 1.00 95.00 184 PHE A CA 1
ATOM 1489 C C . PHE A 1 184 ? -10.866 -7.760 -0.485 1.00 95.00 184 PHE A C 1
ATOM 1491 O O . PHE A 1 184 ? -11.820 -8.008 -1.233 1.00 95.00 184 PHE A O 1
ATOM 1498 N N . PRO A 1 185 ? -10.415 -6.503 -0.318 1.00 96.12 185 PRO A N 1
ATOM 1499 C CA . PRO A 1 185 ? -10.935 -5.381 -1.093 1.00 96.12 185 PRO A CA 1
ATOM 1500 C C . PRO A 1 185 ? -10.468 -5.429 -2.547 1.00 96.12 185 PRO A C 1
ATOM 1502 O O . PRO A 1 185 ? -9.280 -5.595 -2.816 1.00 96.12 185 PRO A O 1
ATOM 1505 N N . SER A 1 186 ? -11.381 -5.229 -3.500 1.00 96.50 186 SER A N 1
ATOM 1506 C CA . SER A 1 186 ? -10.997 -5.102 -4.911 1.00 96.50 186 SER A CA 1
ATOM 1507 C C . SER A 1 186 ? -10.666 -3.671 -5.325 1.00 96.50 186 SER A C 1
ATOM 1509 O O . SER A 1 186 ? -10.184 -3.468 -6.437 1.00 96.50 186 SER A O 1
ATOM 1511 N N . ARG A 1 187 ? -10.934 -2.671 -4.479 1.00 97.62 187 ARG A N 1
ATOM 1512 C CA . ARG A 1 187 ? -10.607 -1.274 -4.766 1.00 97.62 187 ARG A CA 1
ATOM 1513 C C . ARG A 1 187 ? -10.114 -0.558 -3.521 1.00 97.62 187 ARG A C 1
ATOM 1515 O O . ARG A 1 187 ? -10.715 -0.645 -2.454 1.00 97.62 187 ARG A O 1
ATOM 1522 N N . PHE A 1 188 ? -9.046 0.203 -3.704 1.00 97.31 188 PHE A N 1
ATOM 1523 C CA . PHE A 1 188 ? -8.467 1.094 -2.713 1.00 97.31 188 PHE A CA 1
ATOM 1524 C C . PHE A 1 188 ? -8.441 2.507 -3.285 1.00 97.31 188 PHE A C 1
ATOM 1526 O O . PHE A 1 188 ? -8.179 2.697 -4.473 1.00 97.31 188 PHE A O 1
ATOM 1533 N N . ILE A 1 189 ? -8.678 3.508 -2.450 1.00 97.19 189 ILE A N 1
ATOM 1534 C CA . ILE A 1 189 ? -8.526 4.916 -2.815 1.00 97.19 189 ILE A CA 1
ATOM 1535 C C . ILE A 1 189 ? -7.579 5.536 -1.804 1.00 97.19 189 ILE A C 1
ATOM 1537 O O . ILE A 1 189 ? -7.886 5.580 -0.620 1.00 97.19 189 ILE A O 1
ATOM 1541 N N . PHE A 1 190 ? -6.431 6.014 -2.270 1.00 96.88 190 PHE A N 1
ATOM 1542 C CA . PHE A 1 190 ? -5.421 6.679 -1.455 1.00 96.88 190 PHE A CA 1
ATOM 1543 C C . PHE A 1 190 ? -5.434 8.174 -1.721 1.00 96.88 190 PHE A C 1
ATOM 1545 O O . PHE A 1 190 ? -5.490 8.604 -2.873 1.00 96.88 190 PHE A O 1
ATOM 1552 N N . LYS A 1 191 ? -5.293 8.984 -0.678 1.00 95.94 191 LYS A N 1
ATOM 1553 C CA . LYS A 1 191 ? -5.209 10.435 -0.819 1.00 95.94 191 LYS A CA 1
ATOM 1554 C C . LYS A 1 191 ? -4.121 11.006 0.074 1.00 95.94 191 LYS A C 1
ATOM 1556 O O . LYS A 1 191 ? -4.082 10.750 1.275 1.00 95.94 191 LYS A O 1
ATOM 1561 N N . ASP A 1 192 ? -3.235 11.795 -0.526 1.00 94.75 192 ASP A N 1
ATOM 1562 C CA . ASP A 1 192 ? -2.252 12.595 0.192 1.00 94.75 192 ASP A CA 1
ATOM 1563 C C . ASP A 1 192 ? -2.915 13.906 0.628 1.00 94.75 192 ASP A C 1
ATOM 1565 O O . ASP A 1 192 ? -3.180 14.796 -0.186 1.00 94.75 192 ASP A O 1
ATOM 1569 N N . GLU A 1 193 ? -3.188 14.031 1.924 1.00 95.00 193 GLU A N 1
ATOM 1570 C CA . GLU A 1 193 ? -3.880 15.191 2.496 1.00 95.00 193 GLU A CA 1
ATOM 1571 C C . GLU A 1 193 ? -2.991 16.446 2.532 1.00 95.00 193 GLU A C 1
ATOM 1573 O O . GLU A 1 193 ? -3.467 17.557 2.780 1.00 95.00 193 GLU A O 1
ATOM 1578 N N . LEU A 1 194 ? -1.692 16.312 2.234 1.00 92.00 194 LEU A N 1
ATOM 1579 C CA . LEU A 1 194 ? -0.796 17.452 2.048 1.00 92.00 194 LEU A CA 1
ATOM 1580 C C . LEU A 1 194 ? -0.897 18.042 0.635 1.00 92.00 194 LEU A C 1
ATOM 1582 O O . LEU A 1 194 ? -0.575 19.221 0.432 1.00 92.00 194 LEU A O 1
ATOM 1586 N N . LYS A 1 195 ? -1.349 17.257 -0.351 1.00 88.81 195 LYS A N 1
ATOM 1587 C CA . LYS A 1 195 ? -1.518 17.713 -1.734 1.00 88.81 195 LYS A CA 1
ATOM 1588 C C . LYS A 1 195 ? -2.848 18.444 -1.894 1.00 88.81 195 LYS A C 1
ATOM 1590 O O . LYS A 1 195 ? -3.911 17.852 -2.066 1.00 88.81 195 LYS A O 1
ATOM 1595 N N . ARG A 1 196 ? -2.777 19.778 -1.935 1.00 80.69 196 ARG A N 1
ATOM 1596 C CA . ARG A 1 196 ? -3.935 20.629 -2.257 1.00 80.69 196 ARG A CA 1
ATOM 1597 C C . ARG A 1 196 ? -4.566 20.203 -3.588 1.00 80.69 196 ARG A C 1
ATOM 1599 O O . ARG A 1 196 ? -3.870 20.125 -4.603 1.00 80.69 196 ARG A O 1
ATOM 1606 N N . ASN A 1 197 ? -5.883 20.004 -3.577 1.00 80.19 197 ASN A N 1
ATOM 1607 C CA . ASN A 1 197 ? -6.692 19.575 -4.723 1.00 80.19 197 ASN A CA 1
ATOM 1608 C C . ASN A 1 197 ? -6.326 18.187 -5.284 1.00 80.19 197 ASN A C 1
ATOM 1610 O O . ASN A 1 197 ? -6.629 17.917 -6.449 1.00 80.19 197 ASN A O 1
ATOM 1614 N N . SER A 1 198 ? -5.671 17.317 -4.502 1.00 81.94 198 SER A N 1
ATOM 1615 C CA . SER A 1 198 ? -5.545 15.910 -4.890 1.00 81.94 198 SER A CA 1
ATOM 1616 C C . SER A 1 198 ? -6.929 15.270 -4.924 1.00 81.94 198 SER A C 1
ATOM 1618 O O . SER A 1 198 ? -7.694 15.366 -3.962 1.00 81.94 198 SER A O 1
ATOM 1620 N N . LYS A 1 199 ? -7.245 14.629 -6.050 1.00 88.62 199 LYS A N 1
ATOM 1621 C CA . LYS A 1 199 ? -8.425 13.768 -6.190 1.00 88.62 199 LYS A CA 1
ATOM 1622 C C . LYS A 1 199 ? -8.132 12.329 -5.747 1.00 88.62 199 LYS A C 1
ATOM 1624 O O . LYS A 1 199 ? -9.013 11.487 -5.840 1.00 88.62 199 LYS A O 1
ATOM 1629 N N . GLY A 1 200 ? -6.918 12.072 -5.260 1.00 94.44 200 GLY A N 1
ATOM 1630 C CA . GLY A 1 200 ? -6.458 10.758 -4.848 1.00 94.44 200 GLY A CA 1
ATOM 1631 C C . GLY A 1 200 ? -5.950 9.899 -6.004 1.00 94.44 200 GLY A C 1
ATOM 1632 O O . GLY A 1 200 ? -5.900 10.298 -7.172 1.00 94.44 200 GLY A O 1
ATOM 1633 N N . THR A 1 201 ? -5.571 8.685 -5.640 1.00 97.12 201 THR A N 1
ATOM 1634 C CA . THR A 1 201 ? -5.181 7.605 -6.531 1.00 97.12 201 THR A CA 1
ATOM 1635 C C . THR A 1 201 ? -6.054 6.406 -6.221 1.00 97.12 201 THR A C 1
ATOM 1637 O O . THR A 1 201 ? -6.118 5.975 -5.073 1.00 97.12 201 THR A O 1
ATOM 1640 N N . GLU A 1 202 ? -6.690 5.850 -7.240 1.00 97.88 202 GLU A N 1
ATOM 1641 C CA . GLU A 1 202 ? -7.430 4.601 -7.106 1.00 97.88 202 GLU A CA 1
ATOM 1642 C C . GLU A 1 202 ? -6.539 3.421 -7.479 1.00 97.88 202 GLU A C 1
ATOM 1644 O O . GLU A 1 202 ? -5.737 3.511 -8.409 1.00 97.88 202 GLU A O 1
ATOM 1649 N N . TRP A 1 203 ? -6.703 2.301 -6.793 1.00 97.75 203 TRP A N 1
ATOM 1650 C CA . TRP A 1 203 ? -6.046 1.044 -7.107 1.00 97.75 203 TRP A CA 1
ATOM 1651 C C . TRP A 1 203 ? -7.092 -0.061 -7.157 1.00 97.75 203 TRP A C 1
ATOM 1653 O O . TRP A 1 203 ? -7.724 -0.378 -6.153 1.00 97.75 203 TRP A O 1
ATOM 1663 N N . HIS A 1 204 ? -7.305 -0.598 -8.351 1.00 98.12 204 HIS A N 1
ATOM 1664 C CA . HIS A 1 204 ? -8.283 -1.634 -8.652 1.00 98.12 204 HIS A CA 1
ATOM 1665 C C . HIS A 1 204 ? -7.560 -2.957 -8.842 1.00 98.12 204 HIS A C 1
ATOM 1667 O O . HIS A 1 204 ? -6.639 -3.047 -9.654 1.00 98.12 204 HIS A O 1
ATOM 1673 N N . ILE A 1 205 ? -7.977 -3.975 -8.105 1.00 97.62 205 ILE A N 1
ATOM 1674 C CA . ILE A 1 205 ? -7.461 -5.335 -8.211 1.00 97.62 205 ILE A CA 1
ATOM 1675 C C . ILE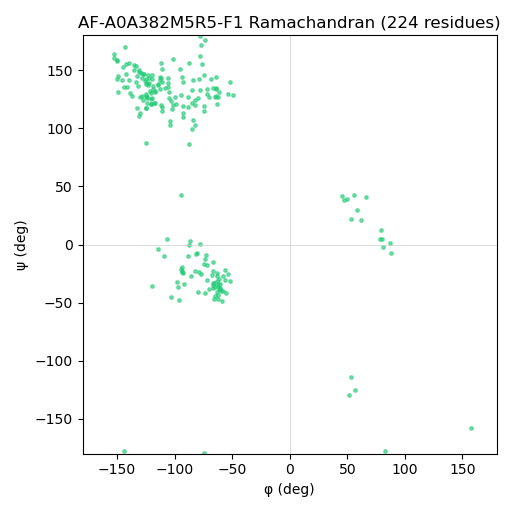 A 1 205 ? -8.360 -6.088 -9.187 1.00 97.62 205 ILE A C 1
ATOM 1677 O O . ILE A 1 205 ? -9.525 -6.354 -8.886 1.00 97.62 205 ILE A O 1
ATOM 1681 N N . ASP A 1 206 ? -7.817 -6.394 -10.364 1.00 96.25 206 ASP A N 1
ATOM 1682 C CA . ASP A 1 206 ? -8.540 -7.127 -11.405 1.00 96.25 206 ASP A CA 1
ATOM 1683 C C . ASP A 1 206 ? -8.548 -8.630 -11.089 1.00 96.25 206 ASP A C 1
ATOM 1685 O O . ASP A 1 206 ? -9.573 -9.292 -11.242 1.00 96.25 206 ASP A O 1
ATOM 1689 N N . ASP A 1 207 ? -7.413 -9.151 -10.617 1.00 95.94 207 ASP A N 1
ATOM 1690 C CA . ASP A 1 207 ? -7.214 -10.561 -10.285 1.00 95.94 207 ASP A CA 1
ATOM 1691 C C . ASP A 1 207 ? -6.188 -10.707 -9.153 1.00 95.94 207 ASP A C 1
ATOM 1693 O O . ASP A 1 207 ? -5.216 -9.944 -9.098 1.00 95.94 207 ASP A O 1
ATOM 1697 N N . ILE A 1 208 ? -6.410 -11.666 -8.251 1.00 96.31 208 ILE A N 1
ATOM 1698 C CA . ILE A 1 208 ? -5.511 -11.967 -7.134 1.00 96.31 208 ILE A CA 1
ATOM 1699 C C . ILE A 1 208 ? -5.561 -13.451 -6.770 1.00 96.31 208 ILE A C 1
ATOM 1701 O O . ILE A 1 208 ? -6.628 -14.020 -6.554 1.00 96.31 208 ILE A O 1
ATOM 1705 N N . GLU A 1 209 ? -4.379 -14.041 -6.636 1.00 96.62 209 GLU A N 1
ATOM 1706 C CA . GLU A 1 209 ? -4.162 -15.410 -6.185 1.00 96.62 209 GLU A CA 1
ATOM 1707 C C . GLU A 1 209 ? -3.233 -15.409 -4.966 1.00 96.62 209 GLU A C 1
ATOM 1709 O O . GLU A 1 209 ? -2.236 -14.676 -4.915 1.00 96.62 209 GLU A O 1
ATOM 1714 N N . PHE A 1 210 ? -3.554 -16.247 -3.984 1.00 95.94 210 PHE A N 1
ATOM 1715 C CA . PHE A 1 210 ? -2.823 -16.382 -2.728 1.00 95.94 210 PHE A CA 1
ATOM 1716 C C . PHE A 1 210 ? -2.105 -17.724 -2.640 1.00 95.94 210 PHE A C 1
ATOM 1718 O O . PHE A 1 210 ? -2.582 -18.735 -3.156 1.00 95.94 210 PHE A O 1
ATOM 1725 N N . ASP A 1 211 ? -0.993 -17.733 -1.908 1.00 94.38 211 ASP A N 1
ATOM 1726 C CA . ASP A 1 211 ? -0.256 -18.940 -1.518 1.00 94.38 211 ASP A CA 1
ATOM 1727 C C . ASP A 1 211 ? 0.229 -19.788 -2.720 1.00 94.38 211 ASP A C 1
ATOM 1729 O O . ASP A 1 211 ? 0.387 -21.005 -2.619 1.00 94.38 211 ASP A O 1
ATOM 1733 N N . LEU A 1 212 ? 0.504 -19.134 -3.856 1.00 94.88 212 LEU A N 1
ATOM 1734 C CA . LEU A 1 212 ? 1.172 -19.728 -5.015 1.00 94.88 212 LEU A CA 1
ATOM 1735 C C . LEU A 1 212 ? 2.674 -19.922 -4.774 1.00 94.88 212 LEU A C 1
ATOM 1737 O O . LEU A 1 212 ? 3.335 -19.074 -4.170 1.00 94.88 212 LEU A O 1
ATOM 1741 N N . ASP A 1 213 ? 3.243 -20.987 -5.333 1.00 95.44 213 ASP A N 1
ATOM 1742 C CA . ASP A 1 213 ? 4.695 -21.158 -5.362 1.00 95.44 213 ASP A CA 1
ATOM 1743 C C . ASP A 1 213 ? 5.318 -20.219 -6.409 1.00 95.44 213 ASP A C 1
ATOM 1745 O O . ASP A 1 213 ? 5.045 -20.318 -7.611 1.00 95.44 213 ASP A O 1
ATOM 1749 N N . ILE A 1 214 ? 6.127 -19.261 -5.949 1.00 96.69 214 ILE A N 1
ATOM 1750 C CA . ILE A 1 214 ? 6.791 -18.275 -6.804 1.00 96.69 214 ILE A CA 1
ATOM 1751 C C . ILE A 1 214 ? 8.290 -18.579 -6.781 1.00 96.69 214 ILE A C 1
ATOM 1753 O O . ILE A 1 214 ? 8.917 -18.456 -5.729 1.00 96.69 214 ILE A O 1
ATOM 1757 N N . PRO A 1 215 ? 8.910 -18.903 -7.929 1.00 95.81 215 PRO A N 1
ATOM 1758 C CA . PRO A 1 215 ? 10.317 -19.271 -7.950 1.00 95.81 215 PRO A CA 1
ATOM 1759 C C . PRO A 1 215 ? 11.187 -18.088 -7.518 1.00 95.81 215 PRO A C 1
ATOM 1761 O O . PRO A 1 215 ? 11.048 -16.994 -8.070 1.00 95.81 215 PRO A O 1
ATOM 1764 N N . GLU A 1 216 ? 12.160 -18.322 -6.633 1.00 94.44 216 GLU A N 1
ATOM 1765 C CA . GLU A 1 216 ? 13.072 -17.283 -6.115 1.00 94.44 216 GLU A CA 1
ATOM 1766 C C . GLU A 1 216 ? 13.746 -16.464 -7.224 1.00 94.44 216 GLU A C 1
ATOM 1768 O O . GLU A 1 216 ? 13.987 -15.265 -7.082 1.00 94.44 216 GLU A O 1
ATOM 1773 N N . SER A 1 217 ? 13.993 -17.085 -8.384 1.00 94.94 217 SER A N 1
ATOM 1774 C CA . SER A 1 217 ? 14.553 -16.414 -9.564 1.00 94.94 217 SER A CA 1
ATOM 1775 C C . SER A 1 217 ? 13.741 -15.196 -10.037 1.00 94.94 217 SER A C 1
ATOM 1777 O O . SER A 1 217 ? 14.300 -14.321 -10.712 1.00 94.94 217 SER A O 1
ATOM 1779 N N . ARG A 1 218 ? 12.447 -15.114 -9.677 1.00 96.69 218 ARG A N 1
ATOM 1780 C CA . ARG A 1 218 ? 11.575 -13.948 -9.879 1.00 96.69 218 ARG A CA 1
ATOM 1781 C C . ARG A 1 218 ? 12.126 -12.713 -9.171 1.00 96.69 218 ARG A C 1
ATOM 1783 O O . ARG A 1 218 ? 12.125 -11.639 -9.762 1.00 96.69 218 ARG A O 1
ATOM 1790 N N . PHE A 1 219 ? 12.661 -12.879 -7.965 1.00 97.19 219 PHE A N 1
ATOM 1791 C CA . PHE A 1 219 ? 13.134 -11.807 -7.090 1.00 97.19 219 PHE A CA 1
ATOM 1792 C C . PHE A 1 219 ? 14.639 -11.558 -7.248 1.00 97.19 219 PHE A C 1
ATOM 1794 O O . PHE A 1 219 ? 15.381 -11.372 -6.289 1.00 97.19 219 PHE A O 1
ATOM 1801 N N . SER A 1 220 ? 15.124 -11.547 -8.491 1.00 95.88 220 SER A N 1
ATOM 1802 C CA . SER A 1 220 ? 16.533 -11.288 -8.788 1.00 95.88 220 SER A CA 1
ATOM 1803 C C . SER A 1 220 ? 16.715 -9.960 -9.515 1.00 95.88 220 SER A C 1
ATOM 1805 O O . SER A 1 220 ? 15.936 -9.589 -10.393 1.00 95.88 220 SER A O 1
ATOM 1807 N N . LYS A 1 221 ? 17.816 -9.255 -9.227 1.00 94.56 221 LYS A N 1
ATOM 1808 C CA . LYS A 1 221 ? 18.173 -8.020 -9.951 1.00 94.56 221 LYS A CA 1
ATOM 1809 C C . LYS A 1 221 ? 18.322 -8.246 -11.458 1.00 94.56 221 LYS A C 1
ATOM 1811 O O . LYS A 1 221 ? 18.092 -7.328 -12.236 1.00 94.56 221 LYS A O 1
ATOM 1816 N N . ALA A 1 222 ? 18.664 -9.464 -11.882 1.00 94.12 222 ALA A N 1
ATOM 1817 C CA . ALA A 1 222 ? 18.748 -9.826 -13.294 1.00 94.12 222 ALA A CA 1
ATOM 1818 C C . ALA A 1 222 ? 17.391 -9.721 -14.018 1.00 94.12 222 ALA A C 1
ATOM 1820 O O . ALA A 1 222 ? 17.364 -9.383 -15.200 1.00 94.12 222 ALA A O 1
ATOM 1821 N N . LYS A 1 223 ? 16.269 -9.961 -13.321 1.00 95.75 223 LYS A N 1
ATOM 1822 C CA . LYS A 1 223 ? 14.912 -9.821 -13.876 1.00 95.75 223 LYS A CA 1
ATOM 1823 C C . LYS A 1 223 ? 14.468 -8.374 -14.064 1.00 95.75 223 LYS A C 1
ATOM 1825 O O . LYS A 1 223 ? 13.492 -8.142 -14.757 1.00 95.75 223 LYS A O 1
ATOM 1830 N N . LEU A 1 224 ? 15.180 -7.395 -13.505 1.00 94.69 224 LEU A N 1
ATOM 1831 C CA . LEU A 1 224 ? 14.862 -5.989 -13.756 1.00 94.69 224 LEU A CA 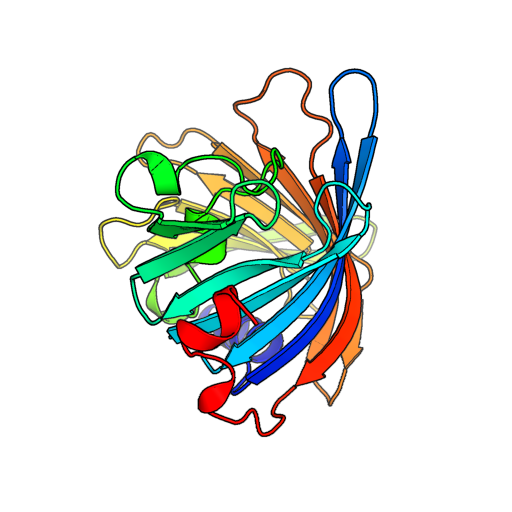1
ATOM 1832 C C . LEU A 1 224 ? 15.113 -5.604 -15.221 1.00 94.69 224 LEU A C 1
ATOM 1834 O O . LEU A 1 224 ? 14.330 -4.855 -15.786 1.00 94.69 224 LEU A O 1
ATOM 1838 N N . ARG A 1 225 ? 16.170 -6.143 -15.844 1.00 91.69 225 ARG A N 1
ATOM 1839 C CA . ARG A 1 225 ? 16.576 -5.808 -17.223 1.00 91.69 225 ARG A CA 1
ATOM 1840 C C . ARG A 1 225 ? 16.018 -6.746 -18.300 1.00 91.69 225 ARG A C 1
ATOM 1842 O O . ARG A 1 225 ? 16.042 -6.379 -19.466 1.00 91.69 225 ARG A O 1
ATOM 1849 N N . LYS A 1 226 ? 15.586 -7.954 -17.927 1.00 75.25 226 LYS A N 1
ATOM 1850 C CA . LYS A 1 226 ? 14.941 -8.928 -18.827 1.00 75.25 226 LYS A CA 1
ATOM 1851 C C . LYS A 1 226 ? 13.448 -8.692 -18.811 1.00 75.25 226 LYS A C 1
ATOM 1853 O O . LYS A 1 226 ? 12.854 -8.443 -19.869 1.00 75.25 226 LYS A O 1
#

InterPro domains:
  IPR033399 Uncharacterized protein TP_0789 [PF17131] (46-226)
  IPR052944 Sporulation-related [PTHR37507] (2-172)

Sequence (226 aa):
VSVQDIIQVMDDNLNAKSRVMTSKMIVHGRRTSRTIESRNWVVGIDQAFTEYLSPPREAGTKMLKLYDKLWTYSPQTDRVIQISGHMLRQSVMGSDMSYNDMMEDRPLEELYEATLEGSVLIDGRDHWIMHLEAKVKGLSYPKRRAWIDKEYLLPMKEELYGKSGKLLKTSTMDGIKKVQGRWFPSRFIFKDELKRNSKGTEWHIDDIEFDLDIPESRFSKAKLRK

Nearest PDB structures (foldseek):
  3bk5-assembly1_A  TM=8.541E-01  e=6.250E-20  Vibrio parahaemolyticus RIMD 2210633
  4z48-assembly2_B  TM=8.919E-01  e=6.154E-19  Desulfovibrio piger ATCC 29098
  3buu-assembly2_B  TM=8.049E-01  e=3.515E-18  Nitrosomonas europaea ATCC 19718
  1iwm-assembly1_A  TM=5.976E-01  e=5.025E-06  Escherichia coli
  3wjv-assembly1_A  TM=5.716E-01  e=1.493E-05  Escherichia coli DH1

Foldseek 3Di:
DDPLVLLVLQLVQQFFQKKWFWKWKWADDPPDIDIWIWIKIDGGLAWIKIAICDDPQRHLWIWIGGHQWIWIAGPVVRDIDIQDDPQQQDDDVNALDGVLNVNPSDRLSQFWDKDFPAWDQDPNFIWTWIKTAGPDPDRQFRIKIFTATPPQSYGQKMFGAGPVRDTFKIKGFAPWDQDPNHTDGQKMWIDGPVDPPGPTMMMGTPDMDHDDDDDCVSNDPVVSND

Solvent-accessible surface area (backbone atoms only — not comparable to full-atom values): 12007 Å² total; per-residue (Å²): 134,55,70,65,56,47,45,50,51,29,36,59,38,78,48,52,68,12,40,40,36,36,33,40,35,36,31,42,51,96,87,55,70,46,66,34,33,34,41,37,41,33,41,59,60,38,35,33,33,38,38,27,66,28,46,83,90,46,33,60,25,22,36,40,34,53,60,96,42,38,36,38,22,40,64,94,74,74,42,78,46,77,52,52,80,77,53,26,73,36,50,48,98,75,32,48,49,28,44,50,62,77,59,64,58,70,52,57,70,80,41,29,49,73,42,82,78,50,71,49,75,56,97,90,41,55,22,38,33,35,40,33,40,46,73,55,84,87,56,84,52,40,31,37,38,34,36,26,32,71,84,73,37,40,60,42,33,38,40,34,16,32,88,88,67,46,73,42,33,40,38,37,41,42,66,73,42,77,53,100,89,30,54,42,65,32,29,38,38,32,30,34,68,76,47,84,86,56,77,26,20,38,39,37,51,79,44,77,48,71,65,59,92,73,65,69,72,67,74,35,80,70,53,48,79,105

Radius of gyration: 17.5 Å; Cα contacts (8 Å, |Δi|>4): 513; chains: 1; bounding box: 45×42×45 Å